Protein AF-A0A960K823-F1 (afdb_monomer_lite)

Structure (mmCIF, N/CA/C/O backbone):
data_AF-A0A960K823-F1
#
_entry.id   AF-A0A960K823-F1
#
loop_
_atom_site.group_PDB
_atom_site.id
_atom_site.type_symbol
_atom_site.label_atom_id
_atom_site.label_alt_id
_atom_site.label_comp_id
_atom_site.label_asym_id
_atom_site.label_entity_id
_atom_site.label_seq_id
_atom_site.pdbx_PDB_ins_code
_atom_site.Cartn_x
_atom_site.Cartn_y
_atom_site.Cartn_z
_atom_site.occupancy
_atom_site.B_iso_or_equiv
_atom_site.auth_seq_id
_atom_site.auth_comp_id
_atom_site.auth_asym_id
_atom_site.auth_atom_id
_atom_site.pdbx_PDB_model_num
ATOM 1 N N . ASP A 1 1 ? 4.593 22.472 9.036 1.00 82.38 1 ASP A N 1
ATOM 2 C CA . ASP A 1 1 ? 4.037 23.336 7.968 1.00 82.38 1 ASP A CA 1
ATOM 3 C C . ASP A 1 1 ? 3.069 22.580 7.070 1.00 82.38 1 ASP A C 1
ATOM 5 O O . ASP A 1 1 ? 1.876 22.795 7.222 1.00 82.38 1 ASP A O 1
ATOM 9 N N . GLN A 1 2 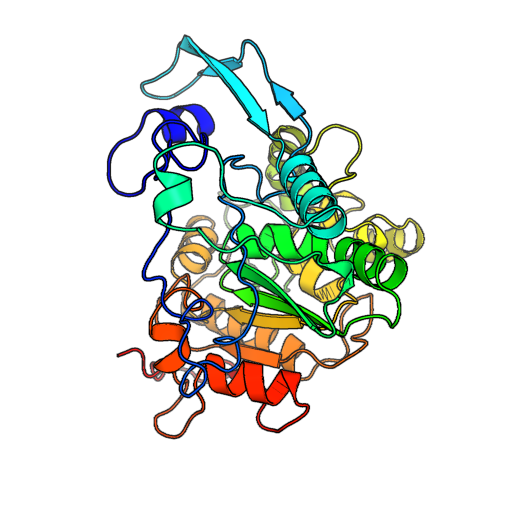? 3.527 21.619 6.258 1.00 85.06 2 GLN A N 1
ATOM 10 C CA . GLN A 1 2 ? 2.664 20.855 5.331 1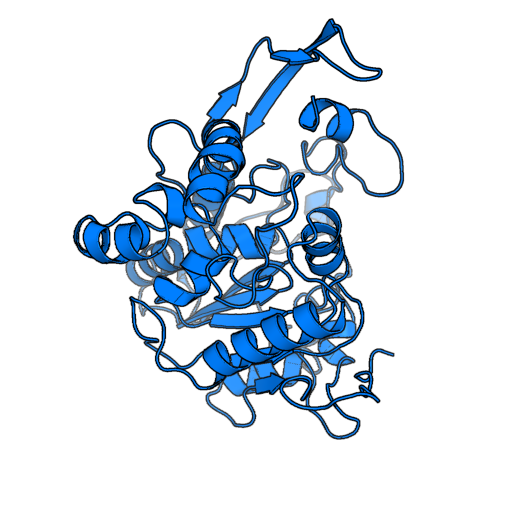.00 85.06 2 GLN A CA 1
ATOM 11 C C . GLN A 1 2 ? 1.440 20.184 5.988 1.00 85.06 2 GLN A C 1
ATOM 13 O O . GLN A 1 2 ? 0.366 20.142 5.397 1.00 85.06 2 GLN A O 1
ATOM 18 N N . CYS A 1 3 ? 1.565 19.680 7.224 1.00 87.75 3 CYS A N 1
ATOM 19 C CA . CYS A 1 3 ? 0.429 19.111 7.962 1.00 87.75 3 CYS A CA 1
ATOM 20 C C . CYS A 1 3 ? -0.649 20.160 8.277 1.00 87.75 3 CYS A C 1
ATOM 22 O O . CYS A 1 3 ? -1.839 19.890 8.147 1.00 87.75 3 CYS A O 1
ATOM 24 N N . LEU A 1 4 ? -0.237 21.372 8.652 1.00 88.31 4 LEU A N 1
ATOM 25 C CA . LEU A 1 4 ? -1.169 22.458 8.934 1.00 88.31 4 LEU A CA 1
ATOM 26 C C . LEU A 1 4 ? -1.814 22.984 7.644 1.00 88.31 4 LEU A C 1
ATOM 28 O O . LEU A 1 4 ? -3.011 23.248 7.624 1.00 88.31 4 LEU A O 1
ATOM 32 N N . GLU A 1 5 ? -1.054 23.081 6.552 1.00 86.44 5 GLU A N 1
ATOM 33 C CA . GLU A 1 5 ? -1.601 23.410 5.228 1.00 86.44 5 GLU A CA 1
ATOM 34 C C . GLU A 1 5 ? -2.643 22.372 4.797 1.00 86.44 5 GLU A C 1
ATOM 36 O O . GLU A 1 5 ? -3.765 22.729 4.445 1.00 86.44 5 GLU A O 1
ATOM 41 N N . ARG A 1 6 ? -2.336 21.077 4.944 1.00 85.81 6 ARG A N 1
ATOM 42 C CA . ARG A 1 6 ? -3.278 19.978 4.686 1.00 85.81 6 ARG A CA 1
ATOM 43 C C . ARG A 1 6 ? -4.563 20.104 5.511 1.00 85.81 6 ARG A C 1
ATOM 45 O O . ARG A 1 6 ? -5.638 19.817 4.989 1.00 85.81 6 ARG A O 1
ATOM 52 N N . TRP A 1 7 ? -4.467 20.531 6.767 1.00 87.25 7 TRP A N 1
ATOM 53 C CA . TRP A 1 7 ? -5.627 20.764 7.627 1.00 87.25 7 TRP A CA 1
ATOM 54 C C . TRP A 1 7 ? -6.462 21.980 7.194 1.00 87.25 7 TRP A C 1
ATOM 56 O O . TRP A 1 7 ? -7.690 21.924 7.191 1.00 87.25 7 TRP A O 1
ATOM 66 N N . CYS A 1 8 ? -5.806 23.086 6.841 1.00 85.31 8 CYS A N 1
ATOM 67 C CA . CYS A 1 8 ? -6.456 24.376 6.601 1.00 85.31 8 CYS A CA 1
ATOM 68 C C . CYS A 1 8 ? -6.902 24.621 5.145 1.00 85.31 8 CYS A C 1
ATOM 70 O O . CYS A 1 8 ? -7.688 25.540 4.908 1.00 85.31 8 CYS A O 1
ATOM 72 N N . GLU A 1 9 ? -6.418 23.857 4.165 1.00 71.81 9 GLU A N 1
ATOM 73 C CA . GLU A 1 9 ? -6.762 24.028 2.746 1.00 71.81 9 GLU A CA 1
ATOM 74 C C . GLU A 1 9 ? -8.142 23.446 2.343 1.00 71.81 9 GLU A C 1
ATOM 76 O O . GLU A 1 9 ? -8.576 22.401 2.825 1.00 71.81 9 GLU A O 1
ATOM 81 N N . ILE A 1 10 ? -8.811 24.099 1.376 1.00 49.69 10 ILE A N 1
ATOM 82 C CA . ILE A 1 10 ? -10.097 23.730 0.726 1.00 49.69 10 ILE A CA 1
ATOM 83 C C . ILE A 1 10 ? -9.916 23.929 -0.809 1.00 49.69 10 ILE A C 1
ATOM 85 O O . ILE A 1 10 ? -9.272 24.928 -1.137 1.00 49.69 10 ILE A O 1
ATOM 89 N N . PRO A 1 11 ? -10.464 23.139 -1.788 1.00 47.03 11 PRO A N 1
ATOM 90 C CA . PRO A 1 11 ? -11.459 22.046 -1.728 1.00 47.03 11 PRO A CA 1
ATOM 91 C C . PRO A 1 11 ? -11.147 20.742 -2.520 1.00 47.03 11 PRO A C 1
ATOM 93 O O . PRO A 1 11 ? -12.030 19.891 -2.595 1.00 47.03 11 PRO A O 1
ATOM 96 N N . SER A 1 12 ? -10.004 20.550 -3.196 1.00 41.00 12 SER A N 1
ATOM 97 C CA . SER A 1 12 ? -9.931 19.472 -4.216 1.00 41.00 12 SER A CA 1
ATOM 98 C C . SER A 1 12 ? -9.877 18.047 -3.652 1.00 41.00 12 SER A C 1
ATOM 100 O O . SER A 1 12 ? -10.193 17.101 -4.365 1.00 41.00 12 SER A O 1
ATOM 102 N N . PHE A 1 13 ? -9.570 17.891 -2.365 1.00 52.53 13 PHE A N 1
ATOM 103 C CA . PHE A 1 13 ? -9.682 16.641 -1.616 1.00 52.53 13 PHE A CA 1
ATOM 104 C C . PHE A 1 13 ? -10.083 16.990 -0.179 1.00 52.53 13 PHE A C 1
ATOM 106 O O . PHE A 1 13 ? -9.666 18.032 0.324 1.00 52.53 13 PHE A O 1
ATOM 113 N N . ASN A 1 14 ? -10.877 16.155 0.501 1.00 62.12 14 ASN A N 1
ATOM 114 C CA . ASN A 1 14 ? -11.182 16.333 1.928 1.00 62.12 14 ASN A CA 1
ATOM 115 C C . ASN A 1 14 ? -9.919 16.071 2.778 1.00 62.12 14 ASN A C 1
ATOM 117 O O . ASN A 1 14 ? -9.784 15.020 3.401 1.00 62.12 14 ASN A O 1
ATOM 121 N N . ARG A 1 15 ? -8.953 16.997 2.725 1.00 76.25 15 ARG A N 1
ATOM 122 C CA . ARG A 1 15 ? -7.613 16.869 3.311 1.00 76.25 15 ARG A CA 1
ATOM 123 C C . ARG A 1 15 ? -7.670 16.879 4.839 1.00 76.25 15 ARG A C 1
ATOM 125 O O . ARG A 1 15 ? -7.090 15.986 5.448 1.00 76.25 15 ARG A O 1
ATOM 132 N N . ALA A 1 16 ? -8.472 17.767 5.431 1.00 84.94 16 ALA A N 1
ATOM 133 C CA . ALA A 1 16 ? -8.785 17.744 6.862 1.00 84.94 16 ALA A CA 1
ATOM 134 C C . ALA A 1 16 ? -9.472 16.435 7.285 1.00 84.94 16 ALA A C 1
ATOM 136 O O . ALA A 1 16 ? -9.145 15.863 8.320 1.00 84.94 16 ALA A O 1
ATOM 137 N N . GLY A 1 17 ? -10.353 15.889 6.442 1.00 84.88 17 GLY A N 1
ATOM 138 C CA . GLY A 1 17 ? -10.945 14.573 6.662 1.00 84.88 17 GLY A CA 1
ATOM 139 C C . GLY A 1 17 ? -9.925 13.437 6.673 1.00 84.88 17 GLY A C 1
ATOM 140 O O . GLY A 1 17 ? -10.220 12.398 7.234 1.00 84.88 17 GLY A O 1
ATOM 141 N N . LYS A 1 18 ? -8.721 13.597 6.116 1.00 87.81 18 LYS A N 1
ATOM 142 C CA . LYS A 1 18 ? -7.632 12.609 6.251 1.00 87.81 18 LYS A CA 1
ATOM 143 C C . LYS A 1 18 ? -6.771 12.815 7.504 1.00 87.81 18 LYS A C 1
ATOM 145 O O . LYS A 1 18 ? -5.724 12.187 7.636 1.00 87.81 18 LYS A O 1
ATOM 150 N N . MET A 1 19 ? -7.195 13.718 8.383 1.00 90.12 19 MET A N 1
ATOM 151 C CA . MET A 1 19 ? -6.539 14.093 9.639 1.00 90.12 19 MET A CA 1
ATOM 152 C C . MET A 1 19 ? -7.529 14.130 10.817 1.00 90.12 19 MET A C 1
ATOM 154 O O . MET A 1 19 ? -7.175 14.520 11.924 1.00 90.12 19 MET A O 1
ATOM 158 N N . SER A 1 20 ? -8.805 13.810 10.580 1.00 89.06 20 SER A N 1
ATOM 159 C CA . SER A 1 20 ? -9.840 13.792 11.608 1.00 89.06 20 SER A CA 1
ATOM 160 C C . SER A 1 20 ? -11.036 12.960 11.172 1.00 89.06 20 SER A C 1
ATOM 162 O O . SER A 1 20 ? -11.400 12.918 9.996 1.00 89.06 20 SER A O 1
ATOM 164 N N . THR A 1 21 ? -11.689 12.339 12.148 1.00 87.25 21 THR A N 1
ATOM 165 C CA . THR A 1 21 ? -13.000 11.705 11.986 1.00 87.25 21 THR A CA 1
ATOM 166 C C . THR A 1 21 ? -14.157 12.678 12.235 1.00 87.25 21 THR A C 1
ATOM 168 O O . THR A 1 21 ? -15.317 12.333 11.999 1.00 87.25 21 THR A O 1
ATOM 171 N N . ALA A 1 22 ? -13.881 13.911 12.674 1.00 86.06 22 ALA A N 1
ATOM 172 C CA . ALA A 1 22 ? -14.908 14.922 12.887 1.00 86.06 22 ALA A CA 1
ATOM 173 C C . ALA A 1 22 ? -15.618 15.255 11.566 1.00 86.06 22 ALA A C 1
ATOM 175 O O . ALA A 1 22 ? -14.995 15.662 10.588 1.00 86.06 22 ALA A O 1
ATOM 176 N N . GLY A 1 23 ? -16.941 15.081 11.542 1.00 77.12 23 GLY A N 1
ATOM 177 C CA . GLY A 1 23 ? -17.746 15.306 10.339 1.00 77.12 23 GLY A CA 1
ATOM 178 C C . GLY A 1 23 ? -17.636 14.200 9.285 1.00 77.12 23 GLY A C 1
ATOM 179 O O . GLY A 1 23 ? -18.079 14.408 8.155 1.00 77.12 23 GLY A O 1
ATOM 180 N N . THR A 1 24 ? -17.067 13.038 9.628 1.00 79.25 24 THR A N 1
ATOM 181 C CA . THR A 1 24 ? -17.210 11.834 8.797 1.00 79.25 24 THR A CA 1
ATOM 182 C C . THR A 1 24 ? -18.659 11.348 8.789 1.00 79.25 24 THR A C 1
ATOM 184 O O . THR A 1 24 ? -19.452 11.674 9.671 1.00 79.25 24 THR A O 1
ATOM 187 N N . TYR A 1 25 ? -19.028 10.615 7.739 1.00 79.56 25 TYR A N 1
ATOM 188 C CA . TYR A 1 25 ? -20.377 10.078 7.596 1.00 79.56 25 TYR A CA 1
ATOM 189 C C . TYR A 1 25 ? -20.626 8.955 8.606 1.00 79.56 25 TYR A C 1
ATOM 191 O O . TYR A 1 25 ? -19.788 8.069 8.750 1.00 79.56 25 TYR A O 1
ATOM 199 N N . ASP A 1 26 ? -21.826 8.925 9.194 1.00 79.00 26 ASP A N 1
ATOM 200 C CA . ASP A 1 26 ? -22.268 7.839 10.088 1.00 79.00 26 ASP A CA 1
ATOM 201 C C . ASP A 1 26 ? -22.287 6.461 9.395 1.00 79.00 26 ASP A C 1
ATOM 203 O O . ASP A 1 26 ? -22.313 5.422 10.053 1.00 79.00 26 ASP A O 1
ATOM 207 N N . ALA A 1 27 ? -22.323 6.444 8.058 1.00 80.94 27 ALA A N 1
ATOM 208 C CA . ALA A 1 27 ? -22.241 5.234 7.255 1.00 80.94 27 ALA A CA 1
ATOM 209 C C . ALA A 1 27 ? -21.658 5.499 5.863 1.00 80.94 27 ALA A C 1
ATOM 211 O O . ALA A 1 27 ? -22.036 6.450 5.172 1.00 80.94 27 ALA A O 1
ATOM 212 N N . ILE A 1 28 ? -20.803 4.583 5.413 1.00 81.56 28 ILE A N 1
ATOM 213 C CA . ILE A 1 28 ? -20.309 4.493 4.041 1.00 81.56 28 ILE A CA 1
ATOM 214 C C . ILE A 1 28 ? -21.121 3.413 3.314 1.00 81.56 28 ILE A C 1
ATOM 216 O O . ILE A 1 28 ? -21.099 2.238 3.686 1.00 81.56 28 ILE A O 1
ATOM 220 N N . HIS A 1 29 ? -21.862 3.809 2.281 1.00 75.12 29 HIS A N 1
ATOM 221 C CA . HIS A 1 29 ? -22.746 2.927 1.518 1.00 75.12 29 HIS A CA 1
ATOM 222 C C . HIS A 1 29 ? -22.477 3.031 0.015 1.00 75.12 29 HIS A C 1
ATOM 224 O O . HIS A 1 29 ? -21.952 4.031 -0.468 1.00 75.12 29 HIS A O 1
ATOM 230 N N . GLY A 1 30 ? -22.862 1.993 -0.733 1.00 76.12 30 GLY A N 1
ATOM 231 C CA . GLY A 1 30 ? -22.798 2.005 -2.198 1.00 76.12 30 GLY A CA 1
ATOM 232 C C . GLY A 1 30 ? -21.389 1.936 -2.789 1.00 76.12 30 GLY A C 1
ATOM 233 O O . GLY A 1 30 ? -21.216 2.277 -3.960 1.00 76.12 30 GLY A O 1
ATOM 234 N N . LEU A 1 31 ? -20.399 1.495 -2.008 1.00 86.62 31 LEU A N 1
ATOM 235 C CA . LEU A 1 31 ? -19.040 1.307 -2.503 1.00 86.62 31 LEU A CA 1
ATOM 236 C C . LEU A 1 31 ? -18.999 0.289 -3.646 1.00 86.62 31 LEU A C 1
ATOM 238 O O . LEU A 1 31 ? -19.730 -0.705 -3.650 1.00 86.62 31 LEU A O 1
ATOM 242 N N . GLN A 1 32 ? -18.155 0.592 -4.626 1.00 92.62 32 GLN A N 1
ATOM 243 C CA . GLN A 1 32 ? -17.925 -0.216 -5.817 1.00 92.62 32 GLN A CA 1
ATOM 244 C C . GLN A 1 32 ? -16.592 -0.967 -5.672 1.00 92.62 32 GLN A C 1
ATOM 246 O O . GLN A 1 32 ? -16.111 -1.164 -4.551 1.00 92.62 32 GLN A O 1
ATOM 251 N N . GLY A 1 33 ? -16.035 -1.440 -6.789 1.00 95.81 33 GLY A N 1
ATOM 252 C CA . GLY A 1 33 ? -14.786 -2.195 -6.797 1.00 95.81 33 GLY A CA 1
ATOM 253 C C . GLY A 1 33 ? -14.847 -3.397 -5.861 1.00 95.81 33 GLY A C 1
ATOM 254 O O . GLY A 1 33 ? -15.885 -4.052 -5.752 1.00 95.81 33 GLY A O 1
ATOM 255 N N . ILE A 1 34 ? -13.772 -3.644 -5.116 1.00 96.56 34 ILE A N 1
ATOM 256 C CA . ILE A 1 34 ? -13.673 -4.781 -4.190 1.00 96.56 34 ILE A CA 1
ATOM 257 C C . ILE A 1 34 ? -14.792 -4.828 -3.134 1.00 96.56 34 ILE A C 1
ATOM 259 O O . ILE A 1 34 ? -15.137 -5.906 -2.650 1.00 96.56 34 ILE A O 1
ATOM 263 N N . PHE A 1 35 ? -15.428 -3.695 -2.817 1.00 95.56 35 PHE A N 1
ATOM 264 C CA . PHE A 1 35 ? -16.529 -3.621 -1.853 1.00 95.56 35 PHE A CA 1
ATOM 265 C C . PHE A 1 35 ? -17.915 -3.889 -2.458 1.00 95.56 35 PHE A C 1
ATOM 267 O O . PHE A 1 35 ? -18.903 -4.008 -1.726 1.00 95.56 35 PHE A O 1
ATOM 274 N N . ARG A 1 36 ? -18.037 -4.060 -3.778 1.00 95.31 36 ARG A N 1
ATOM 275 C CA . ARG A 1 36 ? -19.324 -4.370 -4.416 1.00 95.31 36 ARG A CA 1
ATOM 276 C C . ARG A 1 36 ? -19.914 -5.674 -3.857 1.00 95.31 36 ARG A C 1
ATOM 278 O O . ARG A 1 36 ? -19.292 -6.723 -3.936 1.00 95.31 36 ARG A O 1
ATOM 285 N N . ARG A 1 37 ? -21.151 -5.644 -3.349 1.00 93.25 37 ARG A N 1
ATOM 286 C CA . ARG A 1 37 ? -21.803 -6.779 -2.643 1.00 93.25 37 ARG A CA 1
ATOM 287 C C . ARG A 1 37 ? -22.396 -7.874 -3.542 1.00 93.25 37 ARG A C 1
ATOM 289 O O . ARG A 1 37 ? -23.062 -8.772 -3.046 1.00 93.25 37 ARG A O 1
ATOM 296 N N . ASP A 1 38 ? -22.231 -7.779 -4.856 1.00 94.19 38 ASP A N 1
ATOM 297 C CA . ASP A 1 38 ? -22.839 -8.695 -5.827 1.00 94.19 38 ASP A CA 1
ATOM 298 C C . ASP A 1 38 ? -21.878 -9.854 -6.142 1.00 94.19 38 ASP A C 1
ATOM 300 O O . ASP A 1 38 ? -20.942 -9.647 -6.918 1.00 94.19 38 ASP A O 1
ATOM 304 N N . PRO A 1 39 ? -22.083 -11.064 -5.581 1.00 94.56 39 PRO A N 1
ATOM 305 C CA . PRO A 1 39 ? -21.161 -12.184 -5.763 1.00 94.56 39 PRO A CA 1
ATOM 306 C C . PRO A 1 39 ? -21.158 -12.753 -7.188 1.00 94.56 39 PRO A C 1
ATOM 308 O O . PRO A 1 39 ? -20.305 -13.571 -7.510 1.00 94.56 39 PRO A O 1
ATOM 311 N N . SER A 1 40 ? -22.102 -12.352 -8.052 1.00 94.19 40 SER A N 1
ATOM 312 C CA . SER A 1 40 ? -22.090 -12.752 -9.466 1.00 94.19 40 SER A CA 1
ATOM 313 C C . SER A 1 40 ? -21.112 -11.938 -10.317 1.00 94.19 40 SER A C 1
ATOM 315 O O . SER A 1 40 ? -20.813 -12.330 -11.443 1.00 94.19 40 SER A O 1
ATOM 317 N N . VAL A 1 41 ? -20.622 -10.817 -9.779 1.00 94.00 41 VAL A N 1
ATOM 318 C CA . VAL A 1 41 ? -19.677 -9.906 -10.442 1.00 94.00 41 VAL A CA 1
ATOM 319 C C . VAL A 1 41 ? -18.383 -9.763 -9.645 1.00 94.00 41 VAL A C 1
ATOM 321 O O . VAL A 1 41 ? -17.318 -9.657 -10.236 1.00 94.00 41 VAL A O 1
ATOM 324 N N . ASN A 1 42 ? -18.471 -9.753 -8.315 1.00 96.56 42 ASN A N 1
ATOM 325 C CA . ASN A 1 42 ? -17.340 -9.594 -7.416 1.00 96.56 42 ASN A CA 1
ATOM 326 C C . ASN A 1 42 ? -17.079 -10.891 -6.650 1.00 96.56 42 ASN A C 1
ATOM 328 O O . ASN A 1 42 ? -17.901 -11.267 -5.811 1.00 96.56 42 ASN A O 1
ATOM 332 N N . ALA A 1 43 ? -15.916 -11.511 -6.834 1.00 96.38 43 ALA A N 1
ATOM 333 C CA . ALA A 1 43 ? -15.505 -12.681 -6.056 1.00 96.38 43 ALA A CA 1
ATOM 334 C C . ALA A 1 43 ? -15.544 -12.421 -4.534 1.00 96.38 43 ALA A C 1
ATOM 336 O O . ALA A 1 43 ? -15.823 -13.327 -3.752 1.00 96.38 43 ALA A O 1
ATOM 337 N N . PHE A 1 44 ? -15.369 -11.161 -4.117 1.00 96.62 44 PHE A N 1
ATOM 338 C CA . PHE A 1 44 ? -15.408 -10.732 -2.715 1.00 96.62 44 PHE A CA 1
ATOM 339 C C . PHE A 1 44 ? -16.795 -10.266 -2.238 1.00 96.62 44 PHE A C 1
ATOM 341 O O . PHE A 1 44 ? -16.963 -9.847 -1.091 1.00 96.62 44 PHE A O 1
ATOM 348 N N . GLY A 1 45 ? -17.826 -10.322 -3.089 1.00 96.06 45 GLY A N 1
ATOM 349 C CA . GLY A 1 45 ? -19.135 -9.727 -2.800 1.00 96.06 45 GLY A CA 1
ATOM 350 C C . GLY A 1 45 ? -19.864 -10.350 -1.607 1.00 96.06 45 GLY A C 1
ATOM 351 O O . GLY A 1 45 ? -20.656 -9.675 -0.949 1.00 96.06 45 GLY A O 1
ATOM 352 N N . GLY A 1 46 ? -19.556 -11.612 -1.294 1.00 94.56 46 GLY A N 1
ATOM 353 C CA . GLY A 1 46 ? -20.084 -12.330 -0.131 1.00 94.56 46 GLY A CA 1
ATOM 354 C C . GLY A 1 46 ? -19.304 -12.132 1.174 1.00 94.56 46 GLY A C 1
ATOM 355 O O . GLY A 1 46 ? -19.737 -12.647 2.202 1.00 94.56 46 GLY A O 1
ATOM 356 N N . TYR A 1 47 ? -18.172 -11.421 1.162 1.00 95.62 47 TYR A N 1
ATOM 357 C CA . TYR A 1 47 ? -17.281 -11.324 2.322 1.00 95.62 47 TYR A CA 1
ATOM 358 C C . TYR A 1 47 ? -17.860 -10.391 3.392 1.00 95.62 47 TYR A C 1
ATOM 360 O O . TYR A 1 47 ? -18.686 -9.511 3.120 1.00 95.62 47 TYR A O 1
ATOM 368 N N . ASN A 1 48 ? -17.380 -10.535 4.626 1.00 94.94 48 ASN A N 1
ATOM 369 C CA . ASN A 1 48 ? -17.466 -9.448 5.598 1.00 94.94 48 ASN A CA 1
ATOM 370 C C . ASN A 1 48 ? -16.533 -8.323 5.135 1.00 94.94 48 ASN A C 1
ATOM 372 O O . ASN A 1 48 ? -15.392 -8.583 4.767 1.00 94.94 48 ASN A O 1
ATOM 376 N N . GLN A 1 49 ? -17.023 -7.087 5.122 1.00 93.88 49 GLN A N 1
ATOM 377 C CA . GLN A 1 49 ? -16.283 -5.945 4.594 1.00 93.88 49 GLN A CA 1
ATOM 378 C C . GLN A 1 49 ? -16.011 -4.949 5.710 1.00 93.88 49 GLN A C 1
ATOM 380 O O . GLN A 1 49 ? -16.927 -4.549 6.428 1.00 93.88 49 GLN A O 1
ATOM 385 N N . VAL A 1 50 ? -14.748 -4.554 5.833 1.00 94.50 50 VAL A N 1
ATOM 386 C CA . VAL A 1 50 ? -14.269 -3.589 6.820 1.00 94.50 50 VAL A CA 1
ATOM 387 C C . VAL A 1 50 ? -13.477 -2.521 6.087 1.00 94.50 50 VAL A C 1
ATOM 389 O O . VAL A 1 50 ? -12.724 -2.826 5.164 1.00 94.50 50 VAL A O 1
ATOM 392 N N . ILE A 1 51 ? -13.655 -1.270 6.501 1.00 93.19 51 ILE A N 1
ATOM 393 C CA . ILE A 1 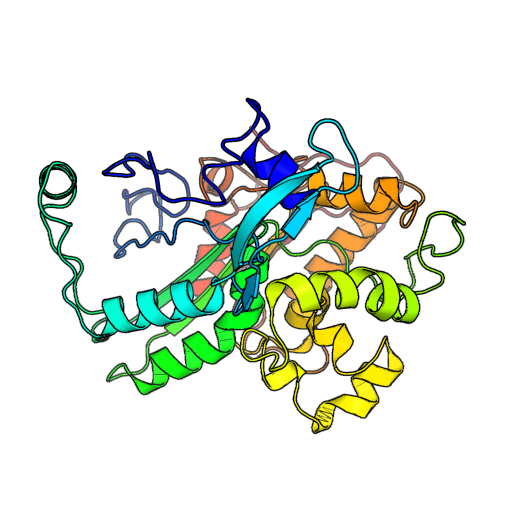51 ? -12.895 -0.133 5.990 1.00 93.19 51 ILE A CA 1
ATOM 394 C C . ILE A 1 51 ? -12.295 0.582 7.177 1.00 93.19 51 ILE A C 1
ATOM 396 O O . ILE A 1 51 ? -13.019 1.055 8.051 1.00 93.19 51 ILE A O 1
ATOM 400 N N . LEU A 1 52 ? -10.972 0.683 7.173 1.00 93.69 52 LEU A N 1
ATOM 401 C CA . LEU A 1 52 ? -10.263 1.564 8.082 1.00 93.69 52 LEU A CA 1
ATOM 402 C C . LEU A 1 52 ? -10.131 2.914 7.388 1.00 93.69 52 LEU A C 1
ATOM 404 O O . LEU A 1 52 ? -9.562 3.031 6.303 1.00 93.69 52 LEU A O 1
ATOM 408 N N . TYR A 1 53 ? -10.722 3.941 7.988 1.00 91.31 53 TYR A N 1
ATOM 409 C CA . TYR A 1 53 ? -10.705 5.280 7.426 1.00 91.31 53 TYR A CA 1
ATOM 410 C C . TYR A 1 53 ? -9.382 5.974 7.759 1.00 91.31 53 TYR A C 1
ATOM 412 O O . TYR A 1 53 ? -9.077 6.197 8.925 1.00 91.31 53 TYR A O 1
ATOM 420 N N . TYR A 1 54 ? -8.607 6.323 6.730 1.00 92.00 54 TYR A N 1
ATOM 421 C CA . TYR A 1 54 ? -7.318 6.993 6.907 1.00 92.00 54 TYR A CA 1
ATOM 422 C C . TYR A 1 54 ? -7.492 8.391 7.508 1.00 92.00 54 TYR A C 1
ATOM 424 O O . TYR A 1 54 ? -7.979 9.296 6.821 1.00 92.00 54 TYR A O 1
ATOM 432 N N . CYS A 1 55 ? -7.082 8.559 8.765 1.00 92.19 55 CYS A N 1
ATOM 433 C CA . CYS A 1 55 ? -7.207 9.808 9.515 1.00 92.19 55 CYS A CA 1
ATOM 434 C C . CYS A 1 55 ? -5.926 10.243 10.242 1.00 92.19 55 CYS A C 1
ATOM 436 O O . CYS A 1 55 ? -5.957 11.264 10.920 1.00 92.19 55 CYS A O 1
ATOM 438 N N . ASP A 1 56 ? -4.816 9.518 10.095 1.00 91.44 56 ASP A N 1
ATOM 439 C CA . ASP A 1 56 ? -3.561 9.810 10.796 1.00 91.44 56 ASP A CA 1
ATOM 440 C C . ASP A 1 56 ? -2.538 10.557 9.925 1.00 91.44 56 ASP A C 1
ATOM 442 O O . ASP A 1 56 ? -1.680 11.240 10.455 1.00 91.44 56 ASP A O 1
ATOM 446 N N . SER A 1 57 ? -2.621 10.502 8.590 1.00 90.81 57 SER A N 1
ATOM 447 C CA . SER A 1 57 ? -1.642 11.142 7.684 1.00 90.81 57 SER A CA 1
ATOM 448 C C . SER A 1 57 ? -0.183 10.643 7.804 1.00 90.81 57 SER A C 1
ATOM 450 O O . SER A 1 57 ? 0.713 11.261 7.230 1.00 90.81 57 SER A O 1
ATOM 452 N N . SER A 1 58 ? 0.053 9.504 8.460 1.00 90.06 58 SER A N 1
ATOM 453 C CA . SER A 1 58 ? 1.372 8.904 8.704 1.00 90.06 58 SER A CA 1
ATOM 454 C C . SER A 1 58 ? 1.670 7.667 7.859 1.00 90.06 58 SER A C 1
ATOM 456 O O . SER A 1 58 ? 2.611 6.942 8.157 1.00 90.06 58 SER A O 1
ATOM 458 N N . ASN A 1 59 ? 0.881 7.397 6.814 1.00 89.12 59 ASN A N 1
ATOM 459 C CA . ASN A 1 59 ? 0.977 6.173 6.011 1.00 89.12 59 ASN A CA 1
ATOM 460 C C . ASN A 1 59 ? 0.662 4.900 6.824 1.00 89.12 59 ASN A C 1
ATOM 462 O O . ASN A 1 59 ? 1.199 3.839 6.525 1.00 89.12 59 ASN A O 1
ATOM 466 N N . TRP A 1 60 ? -0.208 5.025 7.838 1.00 92.38 60 TRP A N 1
ATOM 467 C CA . TRP A 1 60 ? -0.612 3.973 8.785 1.00 92.38 60 TRP A CA 1
ATOM 468 C C . TRP A 1 60 ? 0.457 3.499 9.764 1.00 92.38 60 TRP A C 1
ATOM 470 O O . TRP A 1 60 ? 0.205 2.574 10.517 1.00 92.38 60 TRP A O 1
ATOM 480 N N . ILE A 1 61 ? 1.614 4.145 9.816 1.00 89.44 61 ILE A N 1
ATOM 481 C CA . ILE A 1 61 ? 2.751 3.663 10.611 1.00 89.44 61 ILE A CA 1
ATOM 482 C C . ILE A 1 61 ? 3.131 4.605 11.759 1.00 89.44 61 ILE A C 1
ATOM 484 O O . ILE A 1 61 ? 4.139 4.414 12.421 1.00 89.44 61 ILE A O 1
ATOM 488 N N . GLY A 1 62 ? 2.339 5.640 12.017 1.00 90.56 62 GLY A N 1
ATOM 489 C CA . GLY A 1 62 ? 2.607 6.592 13.086 1.00 90.56 62 GLY A CA 1
ATOM 490 C C . GLY A 1 62 ? 2.370 6.036 14.488 1.00 90.56 62 GLY A C 1
ATOM 491 O O . GLY A 1 62 ? 1.426 5.263 14.687 1.00 90.56 62 GLY A O 1
ATOM 492 N N . SER A 1 63 ? 3.184 6.499 15.439 1.00 89.62 63 SER A N 1
ATOM 493 C CA . SER A 1 63 ? 3.104 6.174 16.873 1.00 89.62 63 SER A CA 1
ATOM 494 C C . SER A 1 63 ? 3.359 7.377 17.809 1.00 89.62 63 SER A C 1
ATOM 496 O O . SER A 1 63 ? 3.520 7.199 19.016 1.00 89.62 63 SER A O 1
ATOM 498 N N . GLU A 1 64 ? 3.382 8.608 17.284 1.00 88.06 64 GLU A N 1
ATOM 499 C CA . GLU A 1 64 ? 3.808 9.812 18.017 1.00 88.06 64 GLU A CA 1
ATOM 500 C C . GLU A 1 64 ? 2.746 10.914 18.088 1.00 88.06 64 GLU A C 1
ATOM 502 O O . GLU A 1 64 ? 1.957 11.129 17.165 1.00 88.06 64 GLU A O 1
ATOM 507 N N . SER A 1 65 ? 2.804 11.699 19.167 1.00 91.25 65 SER A N 1
ATOM 508 C CA . SER A 1 65 ? 2.027 12.931 19.341 1.00 91.25 65 SER A CA 1
ATOM 509 C C . SER A 1 65 ? 2.959 14.138 19.436 1.00 91.25 65 SER A C 1
ATOM 511 O O . SER A 1 65 ? 3.887 14.167 20.242 1.00 91.25 65 SER A O 1
ATOM 513 N N . HIS A 1 66 ? 2.663 15.189 18.675 1.00 91.50 66 HIS A N 1
ATOM 514 C CA . HIS A 1 66 ? 3.415 16.442 18.674 1.00 91.50 66 HIS A CA 1
ATOM 515 C C . HIS A 1 66 ? 2.546 17.584 19.185 1.00 91.50 66 HIS A C 1
ATOM 517 O O . HIS A 1 66 ? 1.523 17.919 18.587 1.00 91.50 66 HIS A O 1
ATOM 523 N N . THR A 1 67 ? 2.980 18.221 20.271 1.00 93.81 67 THR A N 1
ATOM 524 C CA . THR A 1 67 ? 2.254 19.333 20.900 1.00 93.81 67 THR A CA 1
ATOM 525 C C . THR A 1 67 ? 3.021 20.643 20.799 1.00 93.81 67 THR A C 1
ATOM 527 O O . THR A 1 67 ? 4.245 20.662 20.940 1.00 93.81 67 THR A O 1
ATOM 530 N N . GLY A 1 68 ? 2.309 21.755 20.642 1.00 93.44 68 GLY A N 1
ATOM 531 C CA . GLY A 1 68 ? 2.890 23.094 20.618 1.00 93.44 68 GLY A CA 1
ATOM 532 C C . GLY A 1 68 ? 3.716 23.378 19.366 1.00 93.44 68 GLY A C 1
ATOM 533 O O . GLY A 1 68 ? 4.585 24.256 19.395 1.00 93.44 68 GLY A O 1
ATOM 534 N N . LEU A 1 69 ? 3.461 22.665 18.264 1.00 92.62 69 LEU A N 1
ATOM 535 C CA . LEU A 1 69 ? 4.083 22.978 16.983 1.00 92.62 69 LEU A CA 1
ATOM 536 C C . LEU A 1 69 ? 3.650 24.373 16.549 1.00 92.62 69 LEU A C 1
ATOM 538 O O . LEU A 1 69 ? 2.519 24.789 16.782 1.00 92.62 69 LEU A O 1
ATOM 542 N N . THR A 1 70 ? 4.548 25.108 15.903 1.00 95.00 70 THR A N 1
ATOM 543 C CA . THR A 1 70 ? 4.233 26.412 15.316 1.00 95.00 70 THR A CA 1
ATOM 544 C C . THR A 1 70 ? 4.695 26.412 13.875 1.00 95.00 70 THR A C 1
ATOM 546 O O . THR A 1 70 ? 5.853 26.099 13.602 1.00 95.00 70 THR A O 1
ATOM 549 N N . ALA A 1 71 ? 3.791 26.739 12.952 1.00 92.00 71 ALA A N 1
ATOM 550 C CA . ALA A 1 71 ? 4.146 26.825 11.544 1.00 92.00 71 ALA A CA 1
ATOM 551 C C . ALA A 1 71 ? 5.182 27.933 11.326 1.00 92.00 71 ALA A C 1
ATOM 553 O O . ALA A 1 71 ? 5.019 29.045 11.836 1.00 92.00 71 ALA A O 1
ATOM 554 N N . THR A 1 72 ? 6.250 27.639 10.591 1.00 93.75 72 THR A N 1
ATOM 555 C CA . THR A 1 72 ? 7.368 28.580 10.406 1.00 93.75 72 THR A CA 1
ATOM 556 C C . THR A 1 72 ? 7.349 29.256 9.041 1.00 93.75 72 THR A C 1
ATOM 558 O O . THR A 1 72 ? 7.895 30.351 8.896 1.00 93.75 72 THR A O 1
ATOM 561 N N . THR A 1 73 ? 6.675 28.657 8.061 1.00 86.88 73 THR A N 1
ATOM 562 C CA . THR A 1 73 ? 6.559 29.167 6.693 1.00 86.88 73 THR A CA 1
ATOM 563 C C . THR A 1 73 ? 5.103 29.232 6.209 1.00 86.88 73 THR A C 1
ATOM 565 O O . THR A 1 73 ? 4.168 28.826 6.904 1.00 86.88 73 THR A O 1
ATOM 568 N N . GLY A 1 74 ? 4.906 29.805 5.017 1.00 84.62 74 GLY A N 1
ATOM 569 C CA . GLY A 1 74 ? 3.607 29.858 4.344 1.00 84.62 74 GLY A CA 1
ATOM 570 C C . GLY A 1 74 ? 2.621 30.882 4.917 1.00 84.62 74 GLY A C 1
ATOM 571 O O . GLY A 1 74 ? 2.940 31.695 5.786 1.00 84.62 74 GLY A O 1
ATOM 572 N N . ALA A 1 75 ? 1.387 30.849 4.406 1.00 86.50 75 ALA A N 1
ATOM 573 C CA . ALA A 1 75 ? 0.312 31.764 4.814 1.00 86.50 75 ALA A CA 1
ATOM 574 C C . ALA A 1 75 ? -0.158 31.549 6.266 1.00 86.50 75 ALA A C 1
ATOM 576 O O . ALA A 1 75 ? -0.848 32.400 6.824 1.00 86.50 75 ALA A O 1
ATOM 577 N N . LEU A 1 76 ? 0.214 30.415 6.862 1.00 88.75 76 LEU A N 1
ATOM 578 C CA . LEU A 1 76 ? -0.173 30.005 8.209 1.00 88.75 76 LEU A CA 1
ATOM 579 C C . LEU A 1 76 ? 0.959 30.204 9.232 1.00 88.75 76 LEU A C 1
ATOM 581 O O . LEU A 1 76 ? 0.803 29.798 10.384 1.00 88.75 76 LEU A O 1
ATOM 585 N N . ALA A 1 77 ? 2.076 30.835 8.847 1.00 93.56 77 ALA A N 1
ATOM 586 C CA . ALA A 1 77 ? 3.217 31.076 9.729 1.00 93.56 77 ALA A CA 1
ATOM 587 C C . ALA A 1 77 ? 2.805 31.770 11.045 1.00 93.56 77 ALA A C 1
ATOM 589 O O . ALA A 1 77 ? 2.040 32.735 11.053 1.00 93.56 77 ALA A O 1
ATOM 590 N N . GLY A 1 78 ? 3.325 31.272 12.168 1.00 94.19 78 GLY A N 1
ATOM 591 C CA . GLY A 1 78 ? 2.977 31.715 13.521 1.00 94.19 78 GLY A CA 1
ATOM 592 C C . GLY A 1 78 ? 1.733 31.048 14.118 1.00 94.19 78 GLY A C 1
ATOM 593 O O . GLY A 1 78 ? 1.448 31.261 15.294 1.00 94.19 78 GLY A O 1
ATOM 594 N N . THR A 1 79 ? 1.008 30.226 13.353 1.00 94.31 79 THR A N 1
ATOM 595 C CA . THR A 1 79 ? -0.119 29.439 13.874 1.00 94.31 79 THR A CA 1
ATOM 596 C C . THR A 1 79 ? 0.399 28.246 14.665 1.00 94.31 79 THR A C 1
ATOM 598 O O . THR A 1 79 ? 1.195 27.458 14.145 1.00 94.31 79 THR A O 1
ATOM 601 N N . SER A 1 80 ? -0.072 28.100 15.904 1.00 94.94 80 SER A N 1
ATOM 602 C CA . SER A 1 80 ? 0.226 26.938 16.739 1.00 94.94 80 SER A CA 1
ATOM 603 C C . SER A 1 80 ? -0.820 25.837 16.570 1.00 94.94 80 SER A C 1
ATOM 605 O O . SER A 1 80 ? -2.010 26.128 16.441 1.00 94.94 80 SER A O 1
ATOM 607 N N . TYR A 1 81 ? -0.378 24.583 16.574 1.00 93.38 81 TYR A N 1
ATOM 608 C CA . TYR A 1 81 ? -1.231 23.406 16.444 1.00 93.38 81 TYR A CA 1
ATOM 609 C C . TYR A 1 81 ? -0.607 22.195 17.141 1.00 93.38 81 TYR A C 1
ATOM 611 O O . TYR A 1 81 ? 0.609 22.126 17.329 1.00 93.38 81 TYR A O 1
ATOM 619 N N . ASP A 1 82 ? -1.468 21.241 17.476 1.00 94.38 82 ASP A N 1
ATOM 620 C CA . ASP A 1 82 ? -1.094 19.909 17.934 1.00 94.38 82 ASP A CA 1
ATOM 621 C C . ASP A 1 82 ? -1.486 18.905 16.843 1.00 94.38 82 ASP A C 1
ATOM 623 O O . ASP A 1 82 ? -2.435 19.139 16.085 1.00 94.38 82 ASP A O 1
ATOM 627 N N . ILE A 1 83 ? -0.748 17.807 16.732 1.00 92.12 83 ILE A N 1
ATOM 628 C CA . ILE A 1 83 ? -1.026 16.741 15.769 1.00 92.12 83 ILE A CA 1
ATOM 629 C C . ILE A 1 83 ? -0.620 15.392 16.345 1.00 92.12 83 ILE A C 1
ATOM 631 O O . ILE A 1 83 ? 0.375 15.287 17.057 1.00 92.12 83 ILE A O 1
ATOM 635 N N . GLU A 1 84 ? -1.388 14.363 16.011 1.00 93.00 84 GLU A N 1
ATOM 636 C CA . GLU A 1 84 ? -1.135 12.999 16.446 1.00 93.00 84 GLU A CA 1
ATOM 637 C C . GLU A 1 84 ? -1.088 12.056 15.246 1.00 93.00 84 GLU A C 1
ATOM 639 O O . GLU A 1 84 ? -1.942 12.113 14.358 1.00 93.00 84 GLU A O 1
ATOM 644 N N . PHE A 1 85 ? -0.091 11.181 15.244 1.00 92.69 85 PHE A N 1
ATOM 645 C CA . PHE A 1 85 ? 0.147 10.163 14.238 1.00 92.69 85 PHE A CA 1
ATOM 646 C C . PHE A 1 85 ? 0.030 8.806 14.926 1.00 92.69 85 PHE A C 1
ATOM 648 O O . PHE A 1 85 ? 0.988 8.347 15.523 1.00 92.69 85 PHE A O 1
ATOM 655 N N . HIS A 1 86 ? -1.141 8.169 14.851 1.00 92.88 86 HIS A N 1
ATOM 656 C CA . HIS A 1 86 ? -1.424 6.893 15.537 1.00 92.88 86 HIS A CA 1
ATOM 657 C C . HIS A 1 86 ? -1.841 5.786 14.567 1.00 92.88 86 HIS A C 1
ATOM 659 O O . HIS A 1 86 ? -2.664 4.934 14.898 1.00 92.88 86 HIS A O 1
ATOM 665 N N . GLY A 1 87 ? -1.313 5.819 13.340 1.00 93.19 87 GLY A N 1
ATOM 666 C CA . GLY A 1 87 ? -1.655 4.858 12.292 1.00 93.19 87 GLY A CA 1
ATOM 667 C C . GLY A 1 87 ? -1.498 3.403 12.743 1.00 93.19 87 GLY A C 1
ATOM 668 O O . GLY A 1 87 ? -2.408 2.597 12.538 1.00 93.19 87 GLY A O 1
ATOM 669 N N . GLU A 1 88 ? -0.403 3.087 13.441 1.00 92.06 88 GLU A N 1
ATOM 670 C CA . GLU A 1 88 ? -0.150 1.731 13.925 1.00 92.06 88 GLU A CA 1
ATOM 671 C C . GLU A 1 88 ? -1.190 1.302 14.965 1.00 92.06 88 GLU A C 1
ATOM 673 O O . GLU A 1 88 ? -1.730 0.194 14.891 1.00 92.06 88 GLU A O 1
ATOM 678 N N . ALA A 1 89 ? -1.478 2.178 15.930 1.00 93.50 89 ALA A N 1
ATOM 679 C CA . ALA A 1 89 ? -2.451 1.900 16.977 1.00 93.50 89 ALA A CA 1
ATOM 680 C C . ALA A 1 89 ? -3.852 1.700 16.383 1.00 93.50 89 ALA A C 1
ATOM 682 O O . ALA A 1 89 ? -4.538 0.756 16.763 1.00 93.50 89 ALA A O 1
ATOM 683 N N . ILE A 1 90 ? -4.240 2.503 15.384 1.00 95.31 90 ILE A N 1
ATOM 684 C CA . ILE A 1 90 ? -5.516 2.351 14.668 1.00 95.31 90 ILE A CA 1
ATOM 685 C C . ILE A 1 90 ? -5.622 0.960 14.032 1.00 95.31 90 ILE A C 1
ATOM 687 O O . ILE A 1 90 ? -6.654 0.299 14.171 1.00 95.31 90 ILE A O 1
ATOM 691 N N . VAL A 1 91 ? -4.574 0.496 13.343 1.00 95.44 91 VAL A N 1
ATOM 692 C CA . VAL A 1 91 ? -4.560 -0.839 12.724 1.00 95.44 91 VAL A CA 1
ATOM 693 C C . VAL A 1 91 ? -4.662 -1.924 13.796 1.00 95.44 91 VAL A C 1
ATOM 695 O O . VAL A 1 91 ? -5.515 -2.808 13.697 1.00 95.44 91 VAL A O 1
ATOM 698 N N . ASN A 1 92 ? -3.839 -1.848 14.841 1.00 94.69 92 ASN A N 1
ATOM 699 C CA . ASN A 1 92 ? -3.814 -2.847 15.909 1.00 94.69 92 ASN A CA 1
ATOM 700 C C . ASN A 1 92 ? -5.160 -2.929 16.651 1.00 94.69 92 ASN A C 1
ATOM 702 O O . ASN A 1 92 ? -5.693 -4.027 16.835 1.00 94.69 92 ASN A O 1
ATOM 706 N N . ASP A 1 93 ? -5.750 -1.788 17.005 1.00 96.56 93 ASP A N 1
ATOM 707 C CA . ASP A 1 93 ? -7.040 -1.713 17.694 1.00 96.56 93 ASP A CA 1
ATOM 708 C C . ASP A 1 93 ? -8.187 -2.213 16.815 1.00 96.56 93 ASP A C 1
ATOM 710 O O . ASP A 1 93 ? -9.095 -2.896 17.305 1.00 96.56 93 ASP A O 1
ATOM 714 N N . ALA A 1 94 ? -8.144 -1.944 15.507 1.00 96.56 94 ALA A N 1
ATOM 715 C CA . ALA A 1 94 ? -9.128 -2.473 14.573 1.00 96.56 94 ALA A CA 1
ATOM 716 C C . ALA A 1 94 ? -9.103 -4.008 14.540 1.00 96.56 94 ALA A C 1
ATOM 718 O O . ALA A 1 94 ? -10.147 -4.645 14.695 1.00 96.56 94 ALA A O 1
ATOM 719 N N . PHE A 1 95 ? -7.926 -4.624 14.403 1.00 97.31 95 PHE A N 1
ATOM 720 C CA . PHE A 1 95 ? -7.810 -6.086 14.401 1.00 97.31 95 PHE A CA 1
ATOM 721 C C . PHE A 1 95 ? -8.141 -6.704 15.758 1.00 97.31 95 PHE A C 1
ATOM 723 O O . PHE A 1 95 ? -8.837 -7.720 15.800 1.00 97.31 95 PHE A O 1
ATOM 730 N N . ALA A 1 96 ? -7.731 -6.080 16.864 1.00 97.31 96 ALA A N 1
ATOM 731 C CA . ALA A 1 96 ? -8.121 -6.513 18.203 1.00 97.31 96 ALA A CA 1
ATOM 732 C C . ALA A 1 96 ? -9.650 -6.491 18.375 1.00 97.31 96 ALA A C 1
ATOM 734 O O . ALA A 1 96 ? -10.234 -7.452 18.879 1.00 97.31 96 ALA A O 1
ATOM 735 N N . THR A 1 97 ? -10.313 -5.440 17.886 1.00 97.12 97 THR A N 1
ATOM 736 C CA . THR A 1 97 ? -11.776 -5.297 17.921 1.00 97.12 97 THR A CA 1
ATOM 737 C C . THR A 1 97 ? -12.474 -6.369 17.079 1.00 97.12 97 THR A C 1
ATOM 739 O O . THR A 1 97 ? -13.425 -7.000 17.548 1.00 97.12 97 THR A O 1
ATOM 742 N N . LEU A 1 98 ? -11.990 -6.623 15.859 1.00 97.12 98 LEU A N 1
ATOM 743 C CA . LEU A 1 98 ? -12.546 -7.638 14.956 1.00 97.12 98 LEU A CA 1
ATOM 744 C C . LEU A 1 98 ? -12.356 -9.067 15.487 1.00 97.12 98 LEU A C 1
ATOM 746 O O . LEU A 1 98 ? -13.256 -9.899 15.351 1.00 97.12 98 LEU A O 1
ATOM 750 N N . LEU A 1 99 ? -11.207 -9.356 16.105 1.00 97.00 99 LEU A N 1
ATOM 751 C CA . LEU A 1 99 ? -10.935 -10.639 16.759 1.00 97.00 99 LEU A CA 1
ATOM 752 C C . LEU A 1 99 ? -11.798 -10.831 18.008 1.00 97.00 99 LEU A C 1
ATOM 754 O O . LEU A 1 99 ? -12.283 -11.938 18.239 1.00 97.00 99 LEU A O 1
ATOM 758 N N . ALA A 1 100 ? -12.010 -9.767 18.789 1.00 96.00 100 ALA A N 1
ATOM 759 C CA . ALA A 1 100 ? -12.836 -9.817 19.987 1.00 96.00 100 ALA A CA 1
ATOM 760 C C . ALA A 1 100 ? -14.300 -10.104 19.639 1.00 96.00 100 ALA A C 1
ATOM 762 O O . ALA A 1 100 ? -14.820 -11.094 20.140 1.00 96.00 100 ALA A O 1
ATOM 763 N N . GLY A 1 101 ? -14.904 -9.275 18.771 1.00 92.25 101 GLY A N 1
ATOM 764 C CA . GLY A 1 101 ? -16.254 -9.337 18.183 1.00 92.25 101 GLY A CA 1
ATOM 765 C C . GLY A 1 101 ? -17.409 -9.998 18.981 1.00 92.25 101 GLY A C 1
ATOM 766 O O . GLY A 1 101 ? -17.283 -10.391 20.139 1.00 92.25 101 GLY A O 1
ATOM 767 N N . PRO A 1 102 ? -18.592 -10.176 18.368 1.00 94.81 102 PRO A N 1
ATOM 768 C CA . PRO A 1 102 ? -19.046 -9.506 17.150 1.00 94.81 102 PRO A CA 1
ATOM 769 C C . PRO A 1 102 ? -19.071 -7.978 17.317 1.00 94.81 102 PRO A C 1
ATOM 771 O O . PRO A 1 102 ? -19.217 -7.474 18.430 1.00 94.81 102 PRO A O 1
ATOM 774 N N . VAL A 1 103 ? -18.944 -7.240 16.214 1.00 93.62 103 VAL A N 1
ATOM 775 C CA . VAL A 1 103 ? -18.910 -5.767 16.213 1.00 93.62 103 VAL A CA 1
ATOM 776 C C . VAL A 1 103 ? -20.257 -5.231 15.742 1.00 93.62 103 VAL A C 1
ATOM 778 O O . VAL A 1 103 ? -20.659 -5.449 14.600 1.00 93.62 103 VAL A O 1
ATOM 781 N N . ALA A 1 104 ? -20.977 -4.552 16.632 1.00 91.00 104 ALA A N 1
ATOM 782 C CA . ALA A 1 104 ? -22.215 -3.857 16.295 1.00 91.00 104 ALA A CA 1
ATOM 783 C C . ALA A 1 104 ? -21.923 -2.415 15.861 1.00 91.00 104 ALA A C 1
ATOM 785 O O . ALA A 1 104 ? -20.894 -1.851 16.221 1.00 91.00 104 ALA A O 1
ATOM 786 N N . ALA A 1 105 ? -22.848 -1.817 15.112 1.00 87.62 105 ALA A N 1
ATOM 787 C CA . ALA A 1 105 ? -22.788 -0.394 14.807 1.00 87.62 105 ALA A CA 1
ATOM 788 C C . ALA A 1 105 ? -22.883 0.448 16.082 1.00 87.62 105 ALA A C 1
ATOM 790 O O . ALA A 1 105 ? -23.598 0.075 17.022 1.00 87.62 105 ALA A O 1
ATOM 791 N N . ASP A 1 106 ? -22.251 1.619 16.067 1.00 84.75 106 ASP A N 1
ATOM 792 C CA . ASP A 1 106 ? -22.427 2.590 17.137 1.00 84.75 106 ASP A CA 1
ATOM 793 C C . ASP A 1 106 ? -23.909 2.984 17.287 1.00 84.75 106 ASP A C 1
ATOM 795 O O . ASP A 1 106 ? -24.650 3.078 16.294 1.00 84.75 106 ASP A O 1
ATOM 799 N N . PRO A 1 107 ? -24.381 3.229 18.524 1.00 79.56 107 PRO A N 1
ATOM 800 C CA . PRO A 1 107 ? -25.722 3.746 18.750 1.00 79.56 107 PRO A CA 1
ATOM 801 C C . PRO A 1 107 ? -25.950 5.053 17.982 1.00 79.56 107 PRO A C 1
ATOM 803 O O . PRO A 1 107 ? -25.106 5.942 17.989 1.00 79.56 107 PRO A O 1
ATOM 806 N N . GLY A 1 108 ? -27.129 5.207 17.376 1.00 81.56 108 GLY A N 1
ATOM 807 C CA . GLY A 1 108 ? -27.489 6.414 16.627 1.00 81.56 108 GLY A CA 1
ATOM 808 C C . GLY A 1 108 ? -27.802 6.122 15.157 1.00 81.56 108 GLY A C 1
ATOM 809 O O . GLY A 1 108 ? -28.275 5.025 14.848 1.00 81.56 108 GLY A O 1
ATOM 810 N N . PRO A 1 109 ? -27.595 7.088 14.243 1.00 80.25 109 PRO A N 1
ATOM 811 C CA . PRO A 1 109 ? -27.935 6.922 12.830 1.00 80.25 109 PRO A CA 1
ATOM 812 C C . PRO A 1 109 ? -27.215 5.743 12.160 1.00 80.25 109 PRO A C 1
ATOM 814 O O . PRO A 1 109 ? -27.832 5.052 11.351 1.00 80.25 109 PRO A O 1
ATOM 817 N N . ALA A 1 110 ? -25.969 5.444 12.546 1.00 79.00 110 ALA A N 1
ATOM 818 C CA . ALA A 1 110 ? -25.196 4.308 12.031 1.00 79.00 110 ALA A CA 1
ATOM 819 C C . ALA A 1 110 ? -25.927 2.959 12.194 1.00 79.00 110 ALA A C 1
ATOM 821 O O . ALA A 1 110 ? -25.953 2.145 11.267 1.00 79.00 110 ALA A O 1
ATOM 822 N N . ALA A 1 111 ? -26.621 2.754 13.321 1.00 81.69 111 ALA A N 1
ATOM 823 C CA . ALA A 1 111 ? -27.396 1.540 13.591 1.00 81.69 111 ALA A CA 1
ATOM 824 C C . ALA A 1 111 ? -28.548 1.304 12.595 1.00 81.69 111 ALA A C 1
ATOM 826 O O . ALA A 1 111 ? -29.016 0.174 12.446 1.00 81.69 111 ALA A O 1
ATOM 827 N N . THR A 1 112 ? -29.000 2.345 11.886 1.00 82.88 112 THR A N 1
ATOM 828 C CA . THR A 1 112 ? -30.010 2.200 10.824 1.00 82.88 112 THR A CA 1
ATOM 829 C C . THR A 1 112 ? -29.430 1.632 9.528 1.00 82.88 112 THR A C 1
ATOM 831 O O . THR A 1 112 ? -30.156 0.987 8.772 1.00 82.88 112 THR A O 1
ATOM 834 N N . PHE A 1 113 ? -28.129 1.820 9.291 1.00 81.75 113 PHE A N 1
ATOM 835 C CA . PHE A 1 113 ? -27.432 1.350 8.093 1.00 81.75 113 PHE A CA 1
ATOM 836 C C . PHE A 1 113 ? -26.765 -0.012 8.306 1.00 81.75 113 PHE A C 1
ATOM 838 O O . PHE A 1 113 ? -26.771 -0.849 7.404 1.00 81.75 113 PHE A O 1
ATOM 845 N N . TYR A 1 114 ? -26.253 -0.268 9.512 1.00 83.88 114 TYR A N 1
ATOM 846 C CA . TYR A 1 114 ? -25.517 -1.485 9.861 1.00 83.88 114 TYR A CA 1
ATOM 847 C C . TYR A 1 114 ? -26.239 -2.277 10.958 1.00 83.88 114 TYR A C 1
ATOM 849 O O . TYR A 1 114 ? -25.777 -2.410 12.087 1.00 83.88 114 TYR A O 1
ATOM 857 N N . SER A 1 115 ? -27.417 -2.806 10.627 1.00 82.12 115 SER A N 1
ATOM 858 C CA . SER A 1 115 ? -28.268 -3.530 11.588 1.00 82.12 115 SER A CA 1
ATOM 859 C C . SER A 1 115 ? -27.794 -4.952 11.910 1.00 82.12 115 SER A C 1
ATOM 861 O O . SER A 1 115 ? -28.221 -5.533 12.907 1.00 82.12 115 SER A O 1
ATOM 863 N N . THR A 1 116 ? -26.927 -5.528 11.074 1.00 89.12 116 THR A N 1
ATOM 864 C CA . THR A 1 116 ? -26.334 -6.852 11.295 1.00 89.12 116 THR A CA 1
ATOM 865 C C . THR A 1 116 ? -24.917 -6.675 11.833 1.00 89.12 116 THR A C 1
ATOM 867 O O . THR A 1 116 ? -24.094 -6.100 11.119 1.00 89.12 116 THR A O 1
ATOM 870 N N . PRO A 1 117 ? -24.616 -7.151 13.055 1.00 92.12 117 PRO A N 1
ATOM 871 C CA . PRO A 1 117 ? -23.260 -7.118 13.580 1.00 92.12 117 PRO A CA 1
ATOM 872 C C . PRO A 1 117 ? -22.295 -7.895 12.685 1.00 92.12 117 PRO A C 1
ATOM 874 O O . PRO A 1 117 ? -22.631 -8.972 12.186 1.00 92.12 117 PRO A O 1
ATOM 877 N N . LEU A 1 118 ? -21.084 -7.372 12.529 1.00 93.25 118 LEU A N 1
ATOM 878 C CA . LEU A 1 118 ? -19.983 -8.111 11.925 1.00 93.25 118 LEU A CA 1
ATOM 879 C C . LEU A 1 118 ? -19.637 -9.300 12.837 1.00 93.25 118 LEU A C 1
ATOM 881 O O . LEU A 1 118 ? -19.466 -9.101 14.046 1.00 93.25 118 LEU A O 1
ATOM 885 N N . PRO A 1 119 ? -19.552 -10.531 12.306 1.00 94.69 119 PRO A N 1
ATOM 886 C CA . PRO A 1 119 ? -19.148 -11.687 13.096 1.00 94.69 119 PRO A CA 1
ATOM 887 C C . PRO A 1 119 ? -17.696 -11.546 13.573 1.00 94.69 119 PRO A C 1
ATOM 889 O O . PRO A 1 119 ? -16.928 -10.739 13.051 1.00 94.69 119 PRO A O 1
ATOM 892 N N . GLN A 1 120 ? -17.318 -12.355 14.565 1.00 95.25 120 GLN A N 1
ATOM 893 C CA . GLN A 1 120 ? -15.928 -12.433 15.018 1.00 95.25 120 GLN A CA 1
ATOM 894 C C . GLN A 1 120 ? -15.016 -12.905 13.883 1.00 95.25 120 GLN A C 1
ATOM 896 O O . GLN A 1 120 ? -15.314 -13.891 13.200 1.00 95.25 120 GLN A O 1
ATOM 901 N N . LEU A 1 121 ? -13.867 -12.245 13.740 1.00 96.56 121 LEU A N 1
ATOM 902 C CA . LEU A 1 121 ? -12.860 -12.587 12.736 1.00 96.56 121 LEU A CA 1
ATOM 903 C C . LEU A 1 121 ? -12.267 -13.988 12.953 1.00 96.56 121 LEU A C 1
ATOM 905 O O . LEU A 1 121 ? -11.805 -14.607 12.004 1.00 96.56 121 LEU A O 1
ATOM 909 N N . THR A 1 122 ? -12.369 -14.536 14.169 1.00 96.38 122 THR A N 1
ATOM 910 C CA . THR A 1 122 ? -11.915 -15.891 14.541 1.00 96.38 122 THR A CA 1
ATOM 911 C C . THR A 1 122 ? -12.645 -17.042 13.855 1.00 96.38 122 THR A C 1
ATOM 913 O O . THR A 1 122 ? -12.309 -18.202 14.077 1.00 96.38 122 THR A O 1
ATOM 916 N N . THR A 1 123 ? -13.638 -16.731 13.024 1.00 93.62 123 THR A N 1
ATOM 917 C CA . THR A 1 123 ? -14.399 -17.702 12.229 1.00 93.62 123 THR A CA 1
ATOM 918 C C . THR A 1 123 ? -14.101 -17.619 10.732 1.00 93.62 123 THR A C 1
ATOM 920 O O . THR A 1 123 ? -14.745 -18.311 9.950 1.00 93.62 123 THR A O 1
ATOM 923 N N . ALA A 1 124 ? -13.170 -16.755 10.319 1.00 96.44 124 ALA A N 1
ATOM 924 C CA . ALA A 1 124 ? -12.815 -16.588 8.918 1.00 96.44 124 ALA A CA 1
ATOM 925 C C . ALA A 1 124 ? -11.911 -17.728 8.430 1.00 96.44 124 ALA A C 1
ATOM 927 O O . ALA A 1 124 ? -10.913 -18.041 9.072 1.00 96.44 124 ALA A O 1
ATOM 928 N N . ASP A 1 125 ? -12.226 -18.277 7.257 1.00 96.19 125 ASP A N 1
ATOM 929 C CA . ASP A 1 125 ? -11.351 -19.209 6.532 1.00 96.19 125 ASP A CA 1
ATOM 930 C C . ASP A 1 125 ? -10.383 -18.470 5.586 1.00 96.19 125 ASP A C 1
ATOM 932 O O . ASP A 1 125 ? -9.322 -18.982 5.223 1.00 96.19 125 ASP A O 1
ATOM 936 N N . GLU A 1 126 ? -10.740 -17.246 5.190 1.00 97.12 126 GLU A N 1
ATOM 937 C CA . GLU A 1 126 ? -9.975 -16.411 4.269 1.00 97.12 126 GLU A CA 1
ATOM 938 C C . GLU A 1 126 ? -10.072 -14.936 4.672 1.00 97.12 126 GLU A C 1
ATOM 940 O O . GLU A 1 126 ? -11.147 -14.436 5.019 1.00 97.12 126 GLU A O 1
ATOM 945 N N . ILE A 1 127 ? -8.939 -14.235 4.625 1.00 98.19 127 ILE A N 1
ATOM 946 C CA . ILE A 1 127 ? -8.817 -12.815 4.943 1.00 98.19 127 ILE A CA 1
ATOM 947 C C . ILE A 1 127 ? -8.018 -12.126 3.838 1.00 98.19 127 ILE A C 1
ATOM 949 O O . ILE A 1 127 ? -6.871 -12.476 3.558 1.00 98.19 127 ILE A O 1
ATOM 953 N N . VAL A 1 128 ? -8.624 -11.104 3.241 1.00 98.06 128 VAL A N 1
ATOM 954 C CA . VAL A 1 128 ? -8.004 -10.275 2.206 1.00 98.06 128 VAL A CA 1
ATOM 955 C C . VAL A 1 128 ? -7.729 -8.904 2.803 1.00 98.06 128 VAL A C 1
ATOM 957 O O . VAL A 1 128 ? -8.650 -8.187 3.196 1.00 98.06 128 VAL A O 1
ATOM 960 N N . LEU A 1 129 ? -6.452 -8.554 2.885 1.00 98.31 129 LEU A N 1
ATOM 961 C CA . LEU A 1 129 ? -5.977 -7.269 3.370 1.00 98.31 129 LEU A CA 1
ATOM 962 C C . LEU A 1 129 ? -5.672 -6.391 2.166 1.00 98.31 129 LEU A C 1
ATOM 964 O O . LEU A 1 129 ? -4.839 -6.745 1.340 1.00 98.31 129 LEU A O 1
ATOM 968 N N . THR A 1 130 ? -6.349 -5.254 2.048 1.00 97.69 130 THR A N 1
ATOM 969 C CA . THR A 1 130 ? -6.159 -4.339 0.920 1.00 97.69 130 THR A CA 1
ATOM 970 C C . THR A 1 130 ? -5.700 -2.969 1.385 1.00 97.69 130 THR A C 1
ATOM 972 O O . THR A 1 130 ? -6.125 -2.488 2.434 1.00 97.69 130 THR A O 1
ATOM 975 N N . GLY A 1 131 ? -4.875 -2.325 0.566 1.00 97.19 131 GLY A N 1
ATOM 976 C CA . GLY A 1 131 ? -4.482 -0.939 0.745 1.00 97.19 131 GLY A CA 1
ATOM 977 C C . GLY A 1 131 ? -4.256 -0.256 -0.598 1.00 97.19 131 GLY A C 1
ATOM 978 O O . GLY A 1 131 ? -3.500 -0.763 -1.425 1.00 97.19 131 GLY A O 1
ATOM 979 N N . ASP A 1 132 ? -4.887 0.899 -0.789 1.00 95.88 132 ASP A N 1
ATOM 980 C CA . ASP A 1 132 ? -4.673 1.783 -1.933 1.00 95.88 132 ASP A CA 1
ATOM 981 C C . ASP A 1 132 ? -3.786 2.976 -1.555 1.00 95.88 132 ASP A C 1
ATOM 983 O O . ASP A 1 132 ? -3.889 3.500 -0.446 1.00 95.88 132 ASP A O 1
ATOM 987 N N . SER A 1 133 ? -2.913 3.433 -2.454 1.00 95.19 133 SER A N 1
ATOM 988 C CA . SER A 1 133 ? -2.089 4.633 -2.252 1.00 95.19 133 SER A CA 1
ATOM 989 C C . SER A 1 133 ? -1.278 4.550 -0.944 1.00 95.19 133 SER A C 1
ATOM 991 O O . SER A 1 133 ? -0.54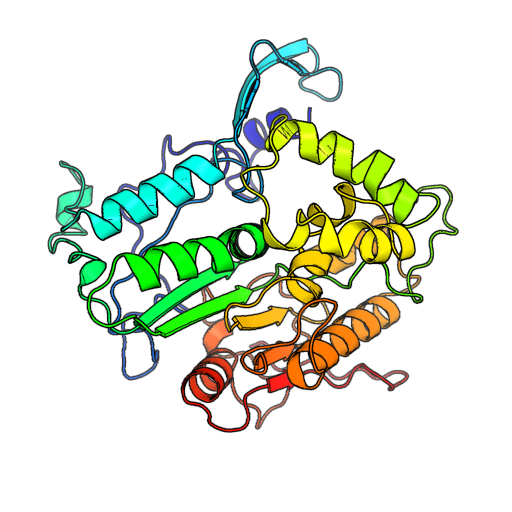5 3.584 -0.720 1.00 95.19 133 SER A O 1
ATOM 993 N N . ALA A 1 134 ? -1.445 5.515 -0.034 1.00 91.88 134 ALA A N 1
ATOM 994 C CA . ALA A 1 134 ? -0.880 5.480 1.314 1.00 91.88 134 ALA A CA 1
ATOM 995 C C . ALA A 1 134 ? -1.347 4.258 2.140 1.00 91.88 134 ALA A C 1
ATOM 997 O O . ALA A 1 134 ? -0.599 3.716 2.947 1.00 91.88 134 ALA A O 1
ATOM 998 N N . GLY A 1 135 ? -2.565 3.761 1.914 1.00 95.56 135 GLY A N 1
ATOM 999 C CA . GLY A 1 135 ? -3.021 2.472 2.442 1.00 95.56 135 GLY A CA 1
ATOM 1000 C C . GLY A 1 135 ? -2.201 1.295 1.922 1.00 95.56 135 GLY A C 1
ATOM 1001 O O . GLY A 1 135 ? -1.900 0.382 2.684 1.00 95.56 135 GLY A O 1
ATOM 1002 N N . GLY A 1 136 ? -1.775 1.333 0.658 1.00 95.25 136 GLY A N 1
ATOM 1003 C CA . GLY A 1 136 ? -0.860 0.344 0.087 1.00 95.25 136 GLY A CA 1
ATOM 1004 C C . GLY A 1 136 ? 0.530 0.409 0.723 1.00 95.25 136 GLY A C 1
ATOM 1005 O O . GLY A 1 136 ? 1.159 -0.631 0.915 1.00 95.25 136 GLY A O 1
ATOM 1006 N N . GLY A 1 137 ? 0.984 1.612 1.090 1.00 90.69 137 GLY A N 1
ATOM 1007 C CA . GLY A 1 137 ? 2.189 1.83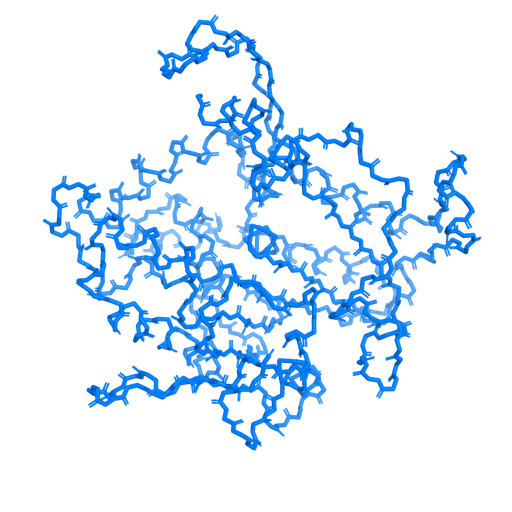4 1.891 1.00 90.69 137 GLY A CA 1
ATOM 1008 C C . GLY A 1 137 ? 2.082 1.216 3.289 1.00 90.69 137 GLY A C 1
ATOM 1009 O O . GLY A 1 137 ? 2.936 0.422 3.672 1.00 90.69 137 GLY A O 1
ATOM 1010 N N . GLY A 1 138 ? 0.996 1.514 4.002 1.00 93.00 138 GLY A N 1
ATOM 1011 C CA . GLY A 1 138 ? 0.706 0.965 5.328 1.00 93.00 138 GLY A CA 1
ATOM 1012 C C . GLY A 1 138 ? 0.566 -0.554 5.352 1.00 93.00 138 GLY A C 1
ATOM 1013 O O . GLY A 1 138 ? 1.134 -1.219 6.215 1.00 93.00 138 GLY A O 1
ATOM 1014 N N . LEU A 1 139 ? -0.131 -1.125 4.361 1.00 95.75 139 LEU A N 1
ATOM 1015 C CA . LEU A 1 139 ? -0.312 -2.572 4.252 1.00 95.75 139 LEU A CA 1
ATOM 1016 C C . LEU A 1 139 ? 1.033 -3.305 4.261 1.00 95.75 139 LEU A C 1
ATOM 1018 O O . LEU A 1 139 ? 1.155 -4.319 4.933 1.00 95.75 139 LEU A O 1
ATOM 1022 N N . ARG A 1 140 ? 2.063 -2.788 3.589 1.00 93.56 140 ARG A N 1
ATOM 1023 C CA . ARG A 1 140 ? 3.382 -3.447 3.525 1.00 93.56 140 ARG A CA 1
ATOM 1024 C C . ARG A 1 140 ? 4.032 -3.562 4.887 1.00 93.56 140 ARG A C 1
ATOM 1026 O O . ARG A 1 140 ? 4.517 -4.621 5.236 1.00 93.56 140 ARG A O 1
ATOM 1033 N N . HIS A 1 141 ? 3.991 -2.503 5.680 1.00 91.56 141 HIS A N 1
ATOM 1034 C CA . HIS A 1 141 ? 4.599 -2.523 7.007 1.00 91.56 141 HIS A CA 1
ATOM 1035 C C . HIS A 1 141 ? 3.825 -3.383 8.015 1.00 91.56 141 HIS A C 1
ATOM 1037 O O . HIS A 1 141 ? 4.311 -3.661 9.109 1.00 91.56 141 HIS A O 1
ATOM 1043 N N . HIS A 1 142 ? 2.607 -3.805 7.671 1.00 94.19 142 HIS A N 1
ATOM 1044 C CA . HIS A 1 142 ? 1.730 -4.519 8.590 1.00 94.19 142 HIS A CA 1
ATOM 1045 C C . HIS A 1 142 ? 1.379 -5.935 8.158 1.00 94.19 142 HIS A C 1
ATOM 1047 O O . HIS A 1 142 ? 1.000 -6.735 9.007 1.00 94.19 142 HIS A O 1
ATOM 1053 N N . ILE A 1 143 ? 1.455 -6.271 6.874 1.00 96.19 143 ILE A N 1
ATOM 1054 C CA . ILE A 1 143 ? 0.841 -7.493 6.356 1.00 96.19 143 ILE A CA 1
ATOM 1055 C C . ILE A 1 143 ? 1.430 -8.760 6.982 1.00 96.19 143 ILE A C 1
ATOM 1057 O O . ILE A 1 143 ? 0.667 -9.653 7.344 1.00 96.19 143 ILE A O 1
ATOM 1061 N N . ASP A 1 144 ? 2.742 -8.811 7.204 1.00 95.88 144 ASP A N 1
ATOM 1062 C CA . ASP A 1 144 ? 3.405 -9.987 7.770 1.00 95.88 144 ASP A CA 1
ATOM 1063 C C . ASP A 1 144 ? 3.073 -10.182 9.248 1.00 95.88 144 ASP A C 1
ATOM 1065 O O . ASP A 1 144 ? 2.644 -11.269 9.649 1.00 95.88 144 ASP A O 1
ATOM 1069 N N . ARG A 1 145 ? 3.144 -9.112 10.049 1.00 94.56 145 ARG A N 1
ATOM 1070 C CA . ARG A 1 145 ? 2.730 -9.158 11.461 1.00 94.56 145 ARG A CA 1
ATOM 1071 C C . ARG A 1 145 ? 1.231 -9.425 11.623 1.00 94.56 145 ARG A C 1
ATOM 1073 O O . ARG A 1 145 ? 0.829 -10.143 12.535 1.00 94.56 145 ARG A O 1
ATOM 1080 N N . LEU A 1 146 ? 0.391 -8.891 10.732 1.00 96.25 146 LEU A N 1
ATOM 1081 C CA . LEU A 1 146 ? -1.048 -9.154 10.734 1.00 96.25 146 LEU A CA 1
ATOM 1082 C C . LEU A 1 146 ? -1.329 -10.604 10.354 1.00 96.25 146 LEU A C 1
ATOM 1084 O O . LEU A 1 146 ? -2.135 -11.258 11.010 1.00 96.25 146 LEU A O 1
ATOM 1088 N N . ARG A 1 147 ? -0.643 -11.148 9.347 1.00 96.75 147 ARG A N 1
ATOM 1089 C CA . ARG A 1 147 ? -0.747 -12.566 9.006 1.00 96.75 147 ARG A CA 1
ATOM 1090 C C . ARG A 1 147 ? -0.350 -13.442 10.188 1.00 96.75 147 ARG A C 1
ATOM 1092 O O . ARG A 1 147 ? -1.079 -14.385 10.489 1.00 96.75 147 ARG A O 1
ATOM 1099 N N . GLU A 1 148 ? 0.762 -13.147 10.856 1.00 95.81 148 GLU A N 1
ATOM 1100 C CA . GLU A 1 148 ? 1.189 -13.881 12.051 1.00 95.81 148 GLU A CA 1
ATOM 1101 C C . GLU A 1 148 ? 0.125 -13.820 13.157 1.00 95.81 148 GLU A C 1
ATOM 1103 O O . GLU A 1 148 ? -0.280 -14.862 13.679 1.00 95.81 148 GLU A O 1
ATOM 1108 N N . LEU A 1 149 ? -0.384 -12.623 13.466 1.00 96.06 149 LEU A N 1
ATOM 1109 C CA . LEU A 1 149 ? -1.465 -12.424 14.432 1.00 96.06 149 LEU A CA 1
ATOM 1110 C C . LEU A 1 149 ? -2.687 -13.292 14.096 1.00 96.06 149 LEU A C 1
ATOM 1112 O O . LEU A 1 149 ? -3.198 -14.000 14.963 1.00 96.06 149 LEU A O 1
ATOM 1116 N N . LEU A 1 150 ? -3.147 -13.262 12.844 1.00 97.31 150 LEU A N 1
ATOM 1117 C CA . LEU A 1 150 ? -4.357 -13.955 12.396 1.00 97.31 150 LEU A CA 1
ATOM 1118 C C . LEU A 1 150 ? -4.181 -15.476 12.377 1.00 97.31 150 LEU A C 1
ATOM 1120 O O . LEU A 1 150 ? -5.040 -16.198 12.876 1.00 97.31 150 LEU A O 1
ATOM 1124 N N . VAL A 1 151 ? -3.054 -15.976 11.870 1.00 96.06 151 VAL A N 1
ATOM 1125 C CA . VAL A 1 151 ? -2.734 -17.414 11.869 1.00 96.06 151 VAL A CA 1
ATOM 1126 C C . VAL A 1 151 ? -2.663 -17.973 13.291 1.00 96.06 151 VAL A C 1
ATOM 1128 O O . VAL A 1 151 ? -3.080 -19.107 13.520 1.00 96.06 151 VAL A O 1
ATOM 1131 N N . ASN A 1 152 ? -2.177 -17.181 14.250 1.00 96.00 152 ASN A N 1
ATOM 1132 C CA . ASN A 1 152 ? -2.084 -17.589 15.650 1.00 96.00 152 ASN A CA 1
ATOM 1133 C C . ASN A 1 152 ? -3.417 -17.466 16.408 1.00 96.00 152 ASN A C 1
ATOM 1135 O O . ASN A 1 152 ? -3.673 -18.249 17.323 1.00 96.00 152 ASN A O 1
ATOM 1139 N N . ALA A 1 153 ? -4.261 -16.492 16.058 1.00 95.69 153 ALA A N 1
ATOM 1140 C CA . ALA A 1 153 ? -5.510 -16.220 16.769 1.00 95.69 153 ALA A CA 1
ATOM 1141 C C . ALA A 1 153 ? -6.693 -17.097 16.317 1.00 95.69 153 ALA A C 1
ATOM 1143 O O . ALA A 1 153 ? -7.657 -17.251 17.069 1.00 95.69 153 ALA A O 1
ATOM 1144 N N . ILE A 1 154 ? -6.651 -17.652 15.103 1.00 95.94 154 ILE A N 1
ATOM 1145 C CA . ILE A 1 154 ? -7.802 -18.301 14.460 1.00 95.94 154 ILE A CA 1
ATOM 1146 C C . ILE A 1 154 ? -7.645 -19.835 14.471 1.00 95.94 154 ILE A C 1
ATOM 1148 O O . ILE A 1 154 ? -6.684 -20.362 13.902 1.00 95.94 154 ILE A O 1
ATOM 1152 N N . PRO A 1 155 ? -8.570 -20.591 15.104 1.00 88.75 155 PRO A N 1
ATOM 1153 C CA . PRO A 1 155 ? -8.534 -22.052 15.097 1.00 88.75 155 PRO A CA 1
ATOM 1154 C C . PRO A 1 155 ? -8.758 -22.614 13.686 1.00 88.75 155 PRO A C 1
ATOM 1156 O O . PRO A 1 155 ? -9.870 -22.587 13.175 1.00 88.75 155 PRO A O 1
ATOM 1159 N N . GLY A 1 156 ? -7.706 -23.168 13.082 1.00 88.94 156 GLY A N 1
ATOM 1160 C CA . GLY A 1 156 ? -7.713 -23.530 11.661 1.00 88.94 156 GLY A CA 1
ATOM 1161 C C . GLY A 1 156 ? -7.220 -22.342 10.838 1.00 88.94 156 GLY A C 1
ATOM 1162 O O . GLY A 1 156 ? -8.045 -21.589 10.337 1.00 88.94 156 GLY A O 1
ATOM 1163 N N . PRO A 1 157 ? -5.890 -22.142 10.751 1.00 89.00 157 PRO A N 1
ATOM 1164 C CA . PRO A 1 157 ? -5.304 -20.908 10.245 1.00 89.00 157 PRO A CA 1
ATOM 1165 C C . PRO A 1 157 ? -5.900 -20.479 8.901 1.00 89.00 157 PRO A C 1
ATOM 1167 O O . PRO A 1 157 ? -5.885 -21.289 7.966 1.00 89.00 157 PRO A O 1
ATOM 1170 N N . PRO A 1 158 ? -6.397 -19.235 8.784 1.00 96.25 158 PRO A N 1
ATOM 1171 C CA . PRO A 1 158 ? -7.000 -18.764 7.553 1.00 96.25 158 PRO A CA 1
ATOM 1172 C C . PRO A 1 158 ? -5.942 -18.616 6.470 1.00 96.25 158 PRO A C 1
ATOM 1174 O O . PRO A 1 158 ? -4.743 -18.457 6.733 1.00 96.25 158 PRO A O 1
ATOM 1177 N N . GLN A 1 159 ? -6.408 -18.567 5.232 1.00 96.38 159 GLN A N 1
ATOM 1178 C CA . GLN A 1 159 ? -5.607 -18.005 4.160 1.00 96.38 159 GLN A CA 1
ATOM 1179 C C . GLN A 1 159 ? -5.587 -16.478 4.301 1.00 96.38 159 GLN A C 1
ATOM 1181 O O . GLN A 1 159 ? -6.635 -15.855 4.462 1.00 96.38 159 GLN A O 1
ATOM 1186 N N . VAL A 1 160 ? -4.398 -15.875 4.265 1.00 97.81 160 VAL A N 1
ATOM 1187 C CA . VAL A 1 160 ? -4.219 -14.420 4.375 1.00 97.81 160 VAL A CA 1
ATOM 1188 C C . VAL A 1 160 ? -3.460 -13.931 3.153 1.00 97.81 160 VAL A C 1
ATOM 1190 O O . VAL A 1 160 ? -2.353 -14.409 2.891 1.00 97.81 160 VAL A O 1
ATOM 1193 N N . TYR A 1 161 ? -4.056 -12.982 2.432 1.00 96.75 161 TYR A N 1
ATOM 1194 C CA . TYR A 1 161 ? -3.495 -12.399 1.216 1.00 96.75 161 TYR A CA 1
ATOM 1195 C C . TYR A 1 161 ? -3.526 -10.873 1.263 1.00 96.75 161 TYR A C 1
ATOM 1197 O O . TYR A 1 161 ? -4.466 -10.281 1.795 1.00 96.75 161 TYR A O 1
ATOM 1205 N N . GLY A 1 162 ? -2.522 -10.247 0.655 1.00 98.00 162 GLY A N 1
ATOM 1206 C CA . GLY A 1 162 ? -2.468 -8.807 0.421 1.00 98.00 162 GLY A CA 1
ATOM 1207 C C . GLY A 1 162 ? -2.944 -8.420 -0.974 1.00 98.00 162 GLY A C 1
ATOM 1208 O O . GLY A 1 162 ? -2.621 -9.102 -1.942 1.00 98.00 162 GLY A O 1
ATOM 1209 N N . ILE A 1 163 ? -3.633 -7.291 -1.105 1.00 98.50 163 ILE A N 1
ATOM 1210 C CA . ILE A 1 163 ? -3.812 -6.591 -2.380 1.00 98.50 163 ILE A CA 1
ATOM 1211 C C . ILE A 1 163 ? -3.297 -5.168 -2.201 1.00 98.50 163 ILE A C 1
ATOM 1213 O O . ILE A 1 163 ? -3.840 -4.373 -1.437 1.00 98.50 163 ILE A O 1
ATOM 1217 N N . VAL A 1 164 ? -2.213 -4.864 -2.899 1.00 98.31 164 VAL A N 1
ATOM 1218 C CA . VAL A 1 164 ? -1.546 -3.569 -2.847 1.00 98.31 164 VAL A CA 1
ATOM 1219 C C . VAL A 1 164 ? -1.895 -2.823 -4.127 1.00 98.31 164 VAL A C 1
ATOM 1221 O O . VAL A 1 164 ? -1.508 -3.259 -5.206 1.00 98.31 164 VAL A O 1
ATOM 1224 N N . ASP A 1 165 ? -2.614 -1.712 -4.015 1.00 98.12 165 ASP A N 1
ATOM 1225 C CA . ASP A 1 165 ? -2.998 -0.849 -5.134 1.00 98.12 165 ASP A CA 1
ATOM 1226 C C . ASP A 1 165 ? -2.279 0.503 -5.009 1.00 98.12 165 ASP A C 1
ATOM 1228 O O . ASP A 1 165 ? -2.244 1.090 -3.929 1.00 98.12 165 ASP A O 1
ATOM 1232 N N . ALA A 1 166 ? -1.687 1.014 -6.089 1.00 96.44 166 ALA A N 1
ATOM 1233 C CA . ALA A 1 166 ? -1.174 2.389 -6.172 1.00 96.44 166 ALA A CA 1
ATOM 1234 C C . ALA A 1 166 ? -0.093 2.790 -5.150 1.00 96.44 166 ALA A C 1
ATOM 1236 O O . ALA A 1 166 ? 0.137 3.976 -4.908 1.00 96.44 166 ALA A O 1
ATOM 1237 N N . GLY A 1 167 ? 0.531 1.825 -4.478 1.00 93.81 167 GLY A N 1
ATOM 1238 C CA . GLY A 1 167 ? 1.487 2.107 -3.409 1.00 93.81 167 GLY A CA 1
ATOM 1239 C C . GLY A 1 167 ? 2.945 1.898 -3.806 1.00 93.81 167 GLY A C 1
ATOM 1240 O O . GLY A 1 167 ? 3.821 2.102 -2.971 1.00 93.81 167 GLY A O 1
ATOM 1241 N N . ALA A 1 168 ? 3.238 1.323 -4.981 1.00 94.25 168 ALA A N 1
ATOM 1242 C CA . ALA A 1 168 ? 4.549 0.752 -5.336 1.00 94.25 168 ALA A CA 1
ATOM 1243 C C . ALA A 1 168 ? 5.152 1.446 -6.563 1.00 94.25 168 ALA A C 1
ATOM 1245 O O . ALA A 1 168 ? 5.332 0.802 -7.603 1.00 94.25 168 ALA A O 1
ATOM 1246 N N . PRO A 1 169 ? 5.497 2.744 -6.445 1.00 93.00 169 PRO A N 1
ATOM 1247 C CA . PRO A 1 169 ? 6.254 3.423 -7.490 1.00 93.00 169 PRO A CA 1
ATOM 1248 C C . PRO A 1 169 ? 7.596 2.705 -7.732 1.00 93.00 169 PRO A C 1
ATOM 1250 O O . PRO A 1 169 ? 7.972 1.844 -6.923 1.00 93.00 169 PRO A O 1
ATOM 1253 N N . PRO A 1 170 ? 8.341 3.049 -8.799 1.00 93.56 170 PRO A N 1
ATOM 1254 C CA . PRO A 1 170 ? 9.621 2.412 -9.093 1.00 93.56 170 PRO A CA 1
ATOM 1255 C C . PRO A 1 170 ? 10.586 2.507 -7.911 1.00 93.56 170 PRO A C 1
ATOM 1257 O O . PRO A 1 170 ? 10.627 3.524 -7.229 1.00 93.56 170 PRO A O 1
ATOM 1260 N N . VAL A 1 171 ? 11.360 1.461 -7.644 1.00 91.31 171 VAL A N 1
ATOM 1261 C CA . VAL A 1 171 ? 12.313 1.462 -6.533 1.00 91.31 171 VAL A CA 1
ATOM 1262 C C . VAL A 1 171 ? 13.421 2.494 -6.771 1.00 91.31 171 VAL A C 1
ATOM 1264 O O . VAL A 1 171 ? 14.005 2.571 -7.850 1.00 91.31 171 VAL A O 1
ATOM 1267 N N . LEU A 1 172 ? 13.722 3.299 -5.751 1.00 89.50 172 LEU A N 1
ATOM 1268 C CA . LEU A 1 172 ? 14.699 4.391 -5.848 1.00 89.50 172 LEU A CA 1
ATOM 1269 C C . LEU A 1 172 ? 16.159 3.919 -5.810 1.00 89.50 172 LEU A C 1
ATOM 1271 O O . LEU A 1 172 ? 17.065 4.679 -6.139 1.00 89.50 172 LEU A O 1
ATOM 1275 N N . SER A 1 173 ? 16.392 2.660 -5.443 1.00 85.69 173 SER A N 1
ATOM 1276 C CA . SER A 1 173 ? 17.707 2.027 -5.528 1.00 85.69 173 SER A CA 1
ATOM 1277 C C . SER A 1 173 ? 18.039 1.488 -6.924 1.00 85.69 173 SER A C 1
ATOM 1279 O O . SER A 1 173 ? 19.121 0.927 -7.112 1.00 85.69 173 SER A O 1
ATOM 1281 N N . ASP A 1 174 ? 17.135 1.624 -7.902 1.00 82.44 174 ASP A N 1
ATOM 1282 C CA . ASP A 1 174 ? 17.397 1.169 -9.265 1.00 82.44 174 ASP A CA 1
ATOM 1283 C C . ASP A 1 174 ? 18.531 1.986 -9.905 1.00 82.44 174 ASP A C 1
ATOM 1285 O O . ASP A 1 174 ? 18.600 3.211 -9.816 1.00 82.44 174 ASP A O 1
ATOM 1289 N N . SER A 1 175 ? 19.396 1.279 -10.624 1.00 80.44 175 SER A N 1
ATOM 1290 C CA . SER A 1 175 ? 20.442 1.832 -11.482 1.00 80.44 175 SER A CA 1
ATOM 1291 C C . SER A 1 175 ? 19.957 2.823 -12.548 1.00 80.44 175 SER A C 1
ATOM 1293 O O . SER A 1 175 ? 20.776 3.537 -13.122 1.00 80.44 175 SER A O 1
ATOM 1295 N N . TRP A 1 176 ? 18.659 2.842 -12.861 1.00 81.25 176 TRP A N 1
ATOM 1296 C CA . TRP A 1 176 ? 18.058 3.772 -13.822 1.00 81.25 176 TRP A CA 1
ATOM 1297 C C . TRP A 1 176 ? 17.722 5.144 -13.242 1.00 81.25 176 TRP A C 1
ATOM 1299 O O . TRP A 1 176 ? 17.377 6.038 -14.013 1.00 81.25 176 TRP A O 1
ATOM 1309 N N . ILE A 1 177 ? 17.813 5.315 -11.921 1.00 87.75 177 ILE A N 1
ATOM 1310 C CA . ILE A 1 177 ? 17.595 6.607 -11.277 1.00 87.75 177 ILE A CA 1
ATOM 1311 C C . ILE A 1 177 ? 18.775 7.538 -11.562 1.00 87.75 177 ILE A C 1
ATOM 1313 O O . ILE A 1 177 ? 19.935 7.195 -11.318 1.00 87.75 177 ILE A O 1
ATOM 1317 N N . ASP A 1 178 ? 18.468 8.734 -12.062 1.00 88.81 178 ASP A N 1
ATOM 1318 C CA . ASP A 1 178 ? 19.441 9.801 -12.268 1.00 88.81 178 ASP A CA 1
ATOM 1319 C C . ASP A 1 178 ? 19.453 10.756 -11.068 1.00 88.81 178 ASP A C 1
ATOM 1321 O O . ASP A 1 178 ? 18.563 11.585 -10.898 1.00 88.81 178 ASP A O 1
ATOM 1325 N N . TRP A 1 179 ? 20.491 10.648 -10.240 1.00 90.38 179 TRP A N 1
ATOM 1326 C CA . TRP A 1 179 ? 20.724 11.535 -9.095 1.00 90.38 179 TRP A CA 1
ATOM 1327 C C . TRP A 1 179 ? 21.578 12.766 -9.451 1.00 90.38 179 TRP A C 1
ATOM 1329 O O . TRP A 1 179 ? 22.047 13.481 -8.571 1.00 90.38 179 TRP A O 1
ATOM 1339 N N . SER A 1 180 ? 21.854 13.020 -10.737 1.00 88.62 180 SER A N 1
ATOM 1340 C CA . SER A 1 180 ? 22.755 14.108 -11.147 1.00 88.62 180 SER A CA 1
ATOM 1341 C C . SER A 1 180 ? 22.133 15.507 -11.085 1.00 88.62 180 SER A C 1
ATOM 1343 O O . SER A 1 180 ? 22.860 16.500 -11.218 1.00 88.62 180 SER A O 1
ATOM 1345 N N . ASP A 1 181 ? 20.817 15.611 -10.879 1.00 85.88 181 ASP A N 1
ATOM 1346 C CA . ASP A 1 181 ? 20.143 16.899 -10.750 1.00 85.88 181 ASP A CA 1
ATOM 1347 C C . ASP A 1 181 ? 20.505 17.592 -9.420 1.00 85.88 181 ASP A C 1
ATOM 1349 O O . ASP A 1 181 ? 20.330 17.001 -8.357 1.00 85.88 181 ASP A O 1
ATOM 1353 N N . PRO A 1 182 ? 20.949 18.864 -9.425 1.00 84.38 182 PRO A N 1
ATOM 1354 C CA . PRO A 1 182 ? 21.280 19.590 -8.196 1.00 84.38 182 PRO A CA 1
ATOM 1355 C C . PRO A 1 182 ? 20.117 19.813 -7.214 1.00 84.38 182 PRO A C 1
ATOM 1357 O O . PRO A 1 182 ? 20.365 20.226 -6.081 1.00 84.38 182 PRO A O 1
ATOM 1360 N N . ALA A 1 183 ? 18.865 19.648 -7.650 1.00 82.25 183 ALA A N 1
ATOM 1361 C CA . ALA A 1 183 ? 17.668 19.708 -6.814 1.00 82.25 183 ALA A CA 1
ATOM 1362 C C . ALA A 1 183 ? 17.268 18.338 -6.239 1.00 82.25 183 ALA A C 1
ATOM 1364 O O . ALA A 1 183 ? 16.366 18.284 -5.401 1.00 82.25 183 ALA A O 1
ATOM 1365 N N . SER A 1 184 ? 17.921 17.259 -6.677 1.00 85.31 184 SER A N 1
ATOM 1366 C CA . SER A 1 184 ? 17.779 15.922 -6.111 1.00 85.31 184 SER A CA 1
ATOM 1367 C C . SER A 1 184 ? 18.770 15.672 -4.971 1.00 85.31 184 SER A C 1
ATOM 1369 O O . SER A 1 184 ? 19.798 16.350 -4.875 1.00 85.31 184 SER A O 1
ATOM 1371 N N . PRO A 1 185 ? 18.493 14.670 -4.120 1.00 88.38 185 PRO A N 1
ATOM 1372 C CA . PRO A 1 185 ? 19.505 14.048 -3.271 1.00 88.38 185 PRO A CA 1
ATOM 1373 C C . PRO A 1 185 ? 20.718 13.581 -4.075 1.00 88.38 185 PRO A C 1
ATOM 1375 O O . PRO A 1 185 ? 20.618 13.306 -5.270 1.00 88.38 185 PRO A O 1
ATOM 1378 N N . LEU A 1 186 ? 21.868 13.468 -3.413 1.00 91.38 186 LEU A N 1
ATOM 1379 C CA . LEU A 1 186 ? 23.134 13.118 -4.069 1.00 91.38 186 LEU A CA 1
ATOM 1380 C C . LEU A 1 186 ? 23.157 11.680 -4.601 1.00 91.38 186 LEU A C 1
ATOM 1382 O O . LEU A 1 186 ? 23.776 11.401 -5.628 1.00 91.38 186 LEU A O 1
ATOM 1386 N N . ASP A 1 187 ? 22.532 10.771 -3.864 1.00 91.88 187 ASP A N 1
ATOM 1387 C CA . ASP A 1 187 ? 22.363 9.361 -4.179 1.00 91.88 187 ASP A CA 1
ATOM 1388 C C . ASP A 1 187 ? 21.237 8.769 -3.312 1.00 91.88 187 ASP A C 1
ATOM 1390 O O . ASP A 1 187 ? 20.570 9.468 -2.544 1.00 91.88 187 ASP A O 1
ATOM 1394 N N . TYR A 1 188 ? 20.998 7.464 -3.441 1.00 92.38 188 TYR A N 1
ATOM 1395 C CA . TYR A 1 188 ? 19.965 6.788 -2.662 1.00 92.38 188 TYR A CA 1
ATOM 1396 C C . TYR A 1 188 ? 20.234 6.781 -1.138 1.00 92.38 188 TYR A C 1
ATOM 1398 O O . TYR A 1 188 ? 19.306 7.089 -0.388 1.00 92.38 188 TYR A O 1
ATOM 1406 N N . PRO A 1 189 ? 21.455 6.492 -0.634 1.00 92.00 189 PRO A N 1
ATOM 1407 C CA . PRO A 1 189 ? 21.786 6.709 0.779 1.00 92.00 189 PRO A CA 1
ATOM 1408 C C . PRO A 1 189 ? 21.508 8.137 1.281 1.00 92.00 189 PRO A C 1
ATOM 1410 O O . PRO A 1 189 ? 20.940 8.303 2.362 1.00 92.00 189 PRO A O 1
ATOM 1413 N N . ASP A 1 190 ? 21.867 9.162 0.506 1.00 91.75 190 ASP A N 1
ATOM 1414 C CA . ASP A 1 190 ? 21.603 10.567 0.825 1.00 91.75 190 ASP A CA 1
ATOM 1415 C C . ASP A 1 190 ? 20.097 10.853 0.894 1.00 91.75 190 ASP A C 1
ATOM 1417 O O . ASP A 1 190 ? 19.634 11.451 1.863 1.00 91.75 190 ASP A O 1
ATOM 1421 N N . TYR A 1 191 ? 19.312 10.336 -0.057 1.00 91.69 191 TYR A N 1
ATOM 1422 C CA . TYR A 1 191 ? 17.848 10.396 -0.024 1.00 91.69 191 TYR A CA 1
ATOM 1423 C C . TYR A 1 191 ? 17.274 9.768 1.253 1.00 91.69 191 TYR A C 1
ATOM 1425 O O . TYR A 1 191 ? 16.417 10.363 1.913 1.00 91.69 191 TYR A O 1
ATOM 1433 N N . LEU A 1 192 ? 17.741 8.577 1.638 1.00 91.50 192 LEU A N 1
ATOM 1434 C CA . LEU A 1 192 ? 17.274 7.926 2.861 1.00 91.50 192 LEU A CA 1
ATOM 1435 C C . LEU A 1 192 ? 17.557 8.804 4.087 1.00 91.50 192 LEU A C 1
ATOM 1437 O O . LEU A 1 192 ? 16.646 9.083 4.865 1.00 91.50 192 LEU A O 1
ATOM 1441 N N . LEU A 1 193 ? 18.789 9.290 4.230 1.00 89.38 193 LEU A N 1
ATOM 1442 C CA . LEU A 1 193 ? 19.224 10.036 5.410 1.00 89.38 193 LEU A CA 1
ATOM 1443 C C . LEU A 1 193 ? 18.653 11.454 5.490 1.00 89.38 193 LEU A C 1
ATOM 1445 O O . LEU A 1 193 ? 18.319 11.910 6.581 1.00 89.38 193 LEU A O 1
ATOM 1449 N N . ASN A 1 194 ? 18.549 12.157 4.364 1.00 88.56 194 ASN A N 1
ATOM 1450 C CA . ASN A 1 194 ? 18.220 13.582 4.349 1.00 88.56 194 ASN A CA 1
ATOM 1451 C C . ASN A 1 194 ? 16.766 13.874 3.975 1.00 88.56 194 ASN A C 1
ATOM 1453 O O . ASN A 1 194 ? 16.252 14.919 4.369 1.00 88.56 194 ASN A O 1
ATOM 1457 N N . ASP A 1 195 ? 16.073 12.952 3.299 1.00 86.75 195 ASP A N 1
ATOM 1458 C CA . ASP A 1 195 ? 14.657 13.122 2.967 1.00 86.75 195 ASP A CA 1
ATOM 1459 C C . ASP A 1 195 ? 13.745 12.128 3.676 1.00 86.75 195 ASP A C 1
ATOM 1461 O O . ASP A 1 195 ? 12.628 12.486 4.061 1.00 86.75 195 ASP A O 1
ATOM 1465 N N . VAL A 1 196 ? 14.133 10.858 3.791 1.00 87.81 196 VAL A N 1
ATOM 1466 C CA . VAL A 1 196 ? 13.249 9.843 4.380 1.00 87.81 196 VAL A CA 1
ATOM 1467 C C . VAL A 1 196 ? 13.273 9.926 5.898 1.00 87.81 196 VAL A C 1
ATOM 1469 O O . VAL A 1 196 ? 12.213 10.146 6.475 1.00 87.81 196 VAL A O 1
ATOM 1472 N N . VAL A 1 197 ? 14.442 9.845 6.539 1.00 85.75 197 VAL A N 1
ATOM 1473 C CA . VAL A 1 197 ? 14.573 9.868 8.009 1.00 85.75 197 VAL A CA 1
ATOM 1474 C C . VAL A 1 197 ? 13.940 11.110 8.653 1.00 85.75 197 VAL A C 1
ATOM 1476 O O . VAL A 1 197 ? 13.162 10.957 9.590 1.00 85.75 197 VAL A O 1
ATOM 1479 N N . PRO A 1 198 ? 14.130 12.344 8.156 1.00 85.69 198 PRO A N 1
ATOM 1480 C CA . PRO A 1 198 ? 13.514 13.493 8.817 1.00 85.69 198 PRO A CA 1
ATOM 1481 C C . PRO A 1 198 ? 11.981 13.476 8.753 1.00 85.69 198 PRO A C 1
ATOM 1483 O O . PRO A 1 198 ? 11.321 14.041 9.620 1.00 85.69 198 PRO A O 1
ATOM 1486 N N . ARG A 1 199 ? 11.389 12.828 7.738 1.00 83.44 199 ARG A N 1
ATOM 1487 C CA . ARG A 1 199 ? 9.932 12.613 7.658 1.00 83.44 199 ARG A CA 1
ATOM 1488 C C . ARG A 1 199 ? 9.492 11.418 8.498 1.00 83.44 199 ARG A C 1
ATOM 1490 O O . ARG A 1 199 ? 8.457 11.488 9.147 1.00 83.44 199 ARG A O 1
ATOM 1497 N N . ALA A 1 200 ? 10.288 10.356 8.487 1.00 82.56 200 ALA A N 1
ATOM 1498 C CA . ALA A 1 200 ? 10.134 9.157 9.292 1.00 82.56 200 ALA A CA 1
ATOM 1499 C C . ALA A 1 200 ? 9.948 9.484 10.773 1.00 82.56 200 ALA A C 1
ATOM 1501 O O . ALA A 1 200 ? 8.959 9.100 11.390 1.00 82.56 200 ALA A O 1
ATOM 1502 N N . GLU A 1 201 ? 10.882 10.264 11.314 1.00 80.62 201 GLU A N 1
ATOM 1503 C CA . GLU A 1 201 ? 10.943 10.640 12.725 1.00 80.62 201 GLU A CA 1
ATOM 1504 C C . GLU A 1 201 ? 9.768 11.529 13.152 1.00 80.62 201 GLU A C 1
ATOM 1506 O O . GLU A 1 201 ? 9.397 11.537 14.323 1.00 80.62 201 GLU A O 1
ATOM 1511 N N . VAL A 1 202 ? 9.134 12.249 12.216 1.00 83.19 202 VAL A N 1
ATOM 1512 C CA . VAL A 1 202 ? 7.892 12.987 12.502 1.00 83.19 202 VAL A CA 1
ATOM 1513 C C . VAL A 1 202 ? 6.737 12.024 12.786 1.00 83.19 202 VAL A C 1
ATOM 1515 O O . VAL A 1 202 ? 5.843 12.363 13.556 1.00 83.19 202 VAL A O 1
ATOM 1518 N N . PHE A 1 203 ? 6.738 10.834 12.191 1.00 83.12 203 PHE A N 1
ATOM 1519 C CA . PHE A 1 203 ? 5.615 9.906 12.254 1.00 83.12 203 PHE A CA 1
ATOM 1520 C C . PHE A 1 203 ? 5.825 8.754 13.250 1.00 83.12 203 PHE A C 1
ATOM 1522 O O . PHE A 1 203 ? 4.922 8.472 14.031 1.00 83.12 203 PHE A O 1
ATOM 1529 N N . TRP A 1 204 ? 6.972 8.071 13.211 1.00 72.50 204 TRP A N 1
ATOM 1530 C CA . TRP A 1 204 ? 7.130 6.684 13.707 1.00 72.50 204 TRP A CA 1
ATOM 1531 C C . TRP A 1 204 ? 7.740 6.550 15.095 1.00 72.50 204 TRP A C 1
ATOM 1533 O O . TRP A 1 204 ? 7.941 5.435 15.577 1.00 72.50 204 TRP A O 1
ATOM 1543 N N . GLY A 1 205 ? 8.071 7.677 15.715 1.00 63.06 205 GLY A N 1
ATOM 1544 C CA . GLY A 1 205 ? 8.725 7.681 17.011 1.00 63.06 205 GLY A CA 1
ATOM 1545 C C . GLY A 1 205 ? 10.082 7.005 17.015 1.00 63.06 205 GLY A C 1
ATOM 1546 O O . GLY A 1 205 ? 10.638 6.619 15.987 1.00 63.06 205 GLY A O 1
ATOM 1547 N N . ALA A 1 206 ? 10.660 6.897 18.205 1.00 56.72 206 ALA A N 1
ATOM 1548 C CA . ALA A 1 206 ? 12.024 6.400 18.358 1.00 56.72 206 ALA A CA 1
ATOM 1549 C C . ALA A 1 206 ? 12.159 4.868 18.229 1.00 56.72 206 ALA A C 1
ATOM 1551 O O . ALA A 1 206 ? 13.286 4.373 18.231 1.00 56.72 206 ALA A O 1
ATOM 1552 N N . ASP A 1 207 ? 11.060 4.104 18.167 1.00 68.00 207 ASP A N 1
ATOM 1553 C CA . ASP A 1 207 ? 11.093 2.643 18.331 1.00 68.00 207 ASP A CA 1
ATOM 1554 C C . ASP A 1 207 ? 10.842 1.821 17.055 1.00 68.00 207 ASP A C 1
ATOM 1556 O O . ASP A 1 207 ? 11.087 0.615 17.071 1.00 68.00 207 ASP A O 1
ATOM 1560 N N . SER A 1 208 ? 10.442 2.451 15.940 1.00 78.06 208 SER A N 1
ATOM 1561 C CA . SER A 1 208 ? 10.233 1.786 14.636 1.00 78.06 208 SER A CA 1
ATOM 1562 C C . SER A 1 208 ? 9.283 0.575 14.685 1.00 78.06 208 SER A C 1
ATOM 1564 O O . SER A 1 208 ? 9.325 -0.294 13.809 1.00 78.06 208 SER A O 1
ATOM 1566 N N . THR A 1 209 ? 8.423 0.493 15.702 1.00 79.19 209 THR A N 1
ATOM 1567 C CA . THR A 1 209 ? 7.532 -0.657 15.953 1.00 79.19 209 THR A CA 1
ATOM 1568 C C . THR A 1 209 ? 6.499 -0.863 14.847 1.00 79.19 209 THR A C 1
ATOM 1570 O O . THR A 1 209 ? 6.134 -1.997 14.521 1.00 79.19 209 THR A O 1
ATOM 1573 N N . ALA A 1 210 ? 6.118 0.226 14.190 1.00 80.50 210 ALA A N 1
ATOM 1574 C CA . ALA A 1 210 ? 5.183 0.224 13.084 1.00 80.50 210 ALA A CA 1
ATOM 1575 C C . ALA A 1 210 ? 5.740 -0.310 11.760 1.00 80.50 210 ALA A C 1
ATOM 1577 O O . ALA A 1 210 ? 4.949 -0.618 10.868 1.00 80.50 210 ALA A O 1
ATOM 1578 N N . LEU A 1 211 ? 7.065 -0.406 11.607 1.00 88.56 211 LEU A N 1
ATOM 1579 C CA . LEU A 1 211 ? 7.678 -0.933 10.391 1.00 88.56 211 LEU A CA 1
ATOM 1580 C C . LEU A 1 211 ? 7.595 -2.456 10.326 1.00 88.56 211 LEU A C 1
ATOM 1582 O O . LEU A 1 211 ? 7.341 -3.149 11.317 1.00 88.56 211 LEU A O 1
ATOM 1586 N N . ASP A 1 212 ? 7.919 -2.968 9.143 1.00 90.44 212 ASP A N 1
ATOM 1587 C CA . ASP A 1 212 ? 8.143 -4.387 8.967 1.00 90.44 212 ASP A CA 1
ATOM 1588 C C . ASP A 1 212 ? 9.373 -4.842 9.779 1.00 90.44 212 ASP A C 1
ATOM 1590 O O . ASP A 1 212 ? 10.488 -4.327 9.627 1.00 90.44 212 ASP A O 1
ATOM 1594 N N . GLN A 1 213 ? 9.151 -5.805 10.674 1.00 90.25 213 GLN A N 1
ATOM 1595 C CA . GLN A 1 213 ? 10.168 -6.259 11.618 1.00 90.25 213 GLN A CA 1
ATOM 1596 C C . GLN A 1 213 ? 11.203 -7.192 10.976 1.00 90.25 213 GLN A C 1
ATOM 1598 O O . GLN A 1 213 ? 12.318 -7.288 11.499 1.00 90.25 213 GLN A O 1
ATOM 1603 N N . SER A 1 214 ? 10.891 -7.866 9.859 1.00 91.38 214 SER A N 1
ATOM 1604 C CA . SER A 1 214 ? 11.899 -8.653 9.143 1.00 91.38 214 SER A CA 1
ATOM 1605 C C . SER A 1 214 ? 12.916 -7.723 8.480 1.00 91.38 214 SER A C 1
ATOM 1607 O O . SER A 1 214 ? 14.118 -7.981 8.577 1.00 91.38 214 SER A O 1
ATOM 1609 N N . CYS A 1 215 ? 12.482 -6.561 7.979 1.00 93.50 215 CYS A N 1
ATOM 1610 C CA . CYS A 1 215 ? 13.398 -5.537 7.478 1.00 93.50 215 CYS A CA 1
ATOM 1611 C C . CYS A 1 215 ? 14.342 -4.997 8.570 1.00 93.50 215 CYS A C 1
ATOM 1613 O O . CYS A 1 215 ? 15.539 -4.799 8.345 1.00 93.50 215 CYS A O 1
ATOM 1615 N N . LEU A 1 216 ? 13.847 -4.805 9.794 1.00 91.75 216 LEU A N 1
ATOM 1616 C CA . LEU A 1 216 ? 14.668 -4.345 10.922 1.00 91.75 216 LEU A CA 1
ATOM 1617 C C . LEU A 1 216 ? 15.608 -5.424 11.489 1.00 91.75 216 LEU A C 1
ATOM 1619 O O . LEU A 1 216 ? 16.417 -5.143 12.376 1.00 91.75 216 LEU A O 1
ATOM 1623 N N . ASN A 1 217 ? 15.553 -6.657 10.983 1.00 92.69 217 ASN A N 1
ATOM 1624 C CA . ASN A 1 217 ? 16.395 -7.743 11.461 1.00 92.69 217 ASN A CA 1
ATOM 1625 C C . ASN A 1 217 ? 17.886 -7.463 11.191 1.00 92.69 217 ASN A C 1
ATOM 1627 O O . ASN A 1 217 ? 18.322 -7.284 10.051 1.00 92.69 217 ASN A O 1
ATOM 1631 N N . ALA A 1 218 ? 18.703 -7.523 12.249 1.00 91.38 218 ALA A N 1
ATOM 1632 C CA . ALA A 1 218 ? 20.152 -7.314 12.176 1.00 91.38 218 ALA A CA 1
ATOM 1633 C C . ALA A 1 218 ? 20.881 -8.294 11.227 1.00 91.38 218 ALA A C 1
ATOM 1635 O O . ALA A 1 218 ? 21.993 -8.025 10.771 1.00 91.38 218 ALA A O 1
ATOM 1636 N N . GLY A 1 219 ? 20.263 -9.432 10.893 1.00 94.19 219 GLY A N 1
ATOM 1637 C CA . GLY A 1 219 ? 20.756 -10.370 9.885 1.00 94.19 219 GLY A CA 1
ATOM 1638 C C . GLY A 1 219 ? 20.858 -9.767 8.478 1.00 94.19 219 GLY A C 1
ATOM 1639 O O . GLY A 1 219 ? 21.702 -10.205 7.698 1.00 94.19 219 GLY A O 1
ATOM 1640 N N . PHE A 1 220 ? 20.073 -8.730 8.171 1.00 94.75 220 PHE A N 1
ATOM 1641 C CA . PHE A 1 220 ? 20.084 -8.051 6.873 1.00 94.75 220 PHE A CA 1
ATOM 1642 C C . PHE A 1 220 ? 20.924 -6.770 6.843 1.00 94.75 220 PHE A C 1
ATOM 1644 O O . PHE A 1 220 ? 21.100 -6.198 5.769 1.00 94.75 220 PHE A O 1
ATOM 1651 N N . THR A 1 221 ? 21.514 -6.331 7.963 1.00 94.62 221 THR A N 1
ATOM 1652 C CA . THR A 1 221 ? 22.290 -5.076 8.038 1.00 94.62 221 THR A CA 1
ATOM 1653 C C . THR A 1 221 ? 23.351 -4.962 6.937 1.00 94.62 221 THR A C 1
ATOM 1655 O O . THR A 1 221 ? 23.484 -3.911 6.316 1.00 94.62 221 THR A O 1
ATOM 1658 N N . ALA A 1 222 ? 24.091 -6.039 6.646 1.00 94.75 222 ALA A N 1
ATOM 1659 C CA . ALA A 1 222 ? 25.113 -6.023 5.597 1.00 94.75 222 ALA A CA 1
ATOM 1660 C C . ALA A 1 222 ? 24.521 -5.842 4.187 1.00 94.75 222 ALA A C 1
ATOM 1662 O O . ALA A 1 222 ? 25.107 -5.137 3.370 1.00 94.75 222 ALA A O 1
ATOM 1663 N N . ALA A 1 223 ? 23.367 -6.456 3.910 1.00 93.81 223 ALA A N 1
ATOM 1664 C CA . ALA A 1 223 ? 22.675 -6.324 2.632 1.00 93.81 223 ALA A CA 1
ATOM 1665 C C . ALA A 1 223 ? 22.066 -4.923 2.467 1.00 93.81 223 ALA A C 1
ATOM 1667 O O . ALA A 1 223 ? 22.217 -4.305 1.419 1.00 93.81 223 ALA A O 1
ATOM 1668 N N . HIS A 1 224 ? 21.460 -4.384 3.525 1.00 94.50 224 HIS A N 1
ATOM 1669 C CA . HIS A 1 224 ? 20.917 -3.025 3.550 1.00 94.50 224 HIS A CA 1
ATOM 1670 C C . HIS A 1 224 ? 21.991 -1.960 3.344 1.00 94.50 224 HIS A C 1
ATOM 1672 O O . HIS A 1 224 ? 21.842 -1.097 2.483 1.00 94.50 224 HIS A O 1
ATOM 1678 N N . ASN A 1 225 ? 23.117 -2.069 4.052 1.00 92.44 225 ASN A N 1
ATOM 1679 C CA . ASN A 1 225 ? 24.243 -1.147 3.891 1.00 92.44 225 ASN A CA 1
ATOM 1680 C C . ASN A 1 225 ? 24.907 -1.234 2.508 1.00 92.44 225 ASN A C 1
ATOM 1682 O O . ASN A 1 225 ? 25.629 -0.319 2.129 1.00 92.44 225 ASN A O 1
ATOM 1686 N N . ALA A 1 226 ? 24.701 -2.321 1.758 1.00 89.69 226 ALA A N 1
ATOM 1687 C CA . ALA A 1 226 ? 25.208 -2.432 0.393 1.00 89.69 226 ALA A CA 1
ATOM 1688 C C . ALA A 1 226 ? 24.375 -1.633 -0.625 1.00 89.69 226 ALA A C 1
ATOM 1690 O O . ALA A 1 226 ? 24.867 -1.379 -1.722 1.00 89.69 226 ALA A O 1
ATOM 1691 N N . VAL A 1 227 ? 23.136 -1.265 -0.282 1.00 86.12 227 VAL A N 1
ATOM 1692 C CA . VAL A 1 227 ? 22.194 -0.596 -1.194 1.00 86.12 227 VAL A CA 1
ATOM 1693 C C . VAL A 1 227 ? 21.861 0.823 -0.736 1.00 86.12 227 VAL A C 1
ATOM 1695 O O . VAL A 1 227 ? 21.796 1.717 -1.569 1.00 86.12 227 VAL A O 1
ATOM 1698 N N . GLY A 1 228 ? 21.668 1.046 0.563 1.00 82.31 228 GLY A N 1
ATOM 1699 C CA .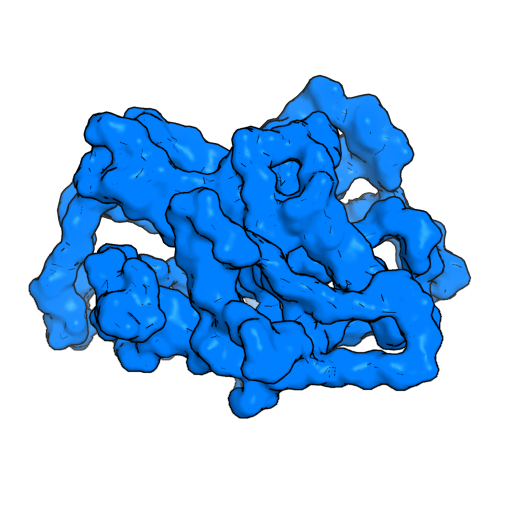 GLY A 1 228 ? 21.276 2.334 1.135 1.00 82.31 228 GLY A CA 1
ATOM 1700 C C . GLY A 1 228 ? 21.927 2.523 2.498 1.00 82.31 228 GLY A C 1
ATOM 1701 O O . GLY A 1 228 ? 23.116 2.816 2.596 1.00 82.31 228 GLY A O 1
ATOM 1702 N N . SER A 1 229 ? 21.159 2.291 3.556 1.00 86.25 229 SER A N 1
ATOM 1703 C CA . SER A 1 229 ? 21.650 2.246 4.931 1.00 86.25 229 SER A CA 1
ATOM 1704 C C . SER A 1 229 ? 20.672 1.474 5.817 1.00 86.25 229 SER A C 1
ATOM 1706 O O . SER A 1 229 ? 19.485 1.349 5.505 1.00 86.25 229 SER A O 1
ATOM 1708 N N . HIS A 1 230 ? 21.177 0.895 6.901 1.00 85.94 230 HIS A N 1
ATOM 1709 C CA . HIS A 1 230 ? 20.360 0.228 7.906 1.00 85.94 230 HIS A CA 1
ATOM 1710 C C . HIS A 1 230 ? 20.297 1.061 9.194 1.00 85.94 230 HIS A C 1
ATOM 1712 O O . HIS A 1 230 ? 21.365 1.384 9.726 1.00 85.94 230 HIS A O 1
ATOM 1718 N N . PRO A 1 231 ? 19.101 1.287 9.772 1.00 88.50 231 PRO A N 1
ATOM 1719 C CA . PRO A 1 231 ? 17.791 0.729 9.398 1.00 88.50 231 PRO A CA 1
ATOM 1720 C C . PRO A 1 231 ? 16.999 1.545 8.362 1.00 88.50 231 PRO A C 1
ATOM 1722 O O . PRO A 1 231 ? 15.880 1.168 8.028 1.00 88.50 231 PRO A O 1
ATOM 1725 N N . GLU A 1 232 ? 17.542 2.645 7.845 1.00 88.75 232 GLU A N 1
ATOM 1726 C CA . GLU A 1 232 ? 16.758 3.673 7.151 1.00 88.75 232 GLU A CA 1
ATOM 1727 C C . GLU A 1 232 ? 16.086 3.179 5.867 1.00 88.75 232 GLU A C 1
ATOM 1729 O O . GLU A 1 232 ? 15.017 3.658 5.501 1.00 88.75 232 GLU A O 1
ATOM 1734 N N . ILE A 1 233 ? 16.659 2.186 5.189 1.00 91.12 233 ILE A N 1
ATOM 1735 C CA . ILE A 1 233 ? 16.050 1.599 3.991 1.00 91.12 233 ILE A CA 1
ATOM 1736 C C . ILE A 1 233 ? 14.691 0.931 4.273 1.00 91.12 233 ILE A C 1
ATOM 1738 O O . ILE A 1 233 ? 13.865 0.822 3.372 1.00 91.12 233 ILE A O 1
ATOM 1742 N N . CYS A 1 234 ? 14.411 0.545 5.523 1.00 90.81 234 CYS A N 1
ATOM 1743 C CA . CYS A 1 234 ? 13.122 -0.028 5.931 1.00 90.81 234 CYS A CA 1
ATOM 1744 C C . CYS A 1 234 ? 11.974 0.984 5.931 1.00 90.81 234 CYS A C 1
ATOM 1746 O O . CYS A 1 234 ? 10.807 0.614 6.048 1.00 90.81 234 CYS A O 1
ATOM 1748 N N . TYR A 1 235 ? 12.297 2.261 5.758 1.00 87.88 235 TYR A N 1
ATOM 1749 C CA . TYR A 1 235 ? 11.341 3.336 5.557 1.00 87.88 235 TYR A CA 1
ATOM 1750 C C . TYR A 1 235 ? 10.922 3.491 4.090 1.00 87.88 235 TYR A C 1
ATOM 1752 O O . TYR A 1 235 ? 9.921 4.141 3.779 1.00 87.88 235 TYR A O 1
ATOM 1760 N N . ASP A 1 236 ? 11.666 2.878 3.167 1.00 90.25 236 ASP A N 1
ATOM 1761 C CA . ASP A 1 236 ? 11.265 2.776 1.774 1.00 90.25 236 ASP A CA 1
ATOM 1762 C C . ASP A 1 236 ? 10.240 1.642 1.621 1.00 90.25 236 ASP A C 1
ATOM 1764 O O . ASP A 1 236 ? 10.549 0.445 1.611 1.00 90.25 236 ASP A O 1
ATOM 1768 N N . THR A 1 237 ? 8.975 2.045 1.506 1.00 89.50 237 THR A N 1
ATOM 1769 C CA . THR A 1 237 ? 7.844 1.123 1.338 1.00 89.50 237 THR A CA 1
ATOM 1770 C C . THR A 1 237 ? 7.989 0.223 0.105 1.00 89.50 237 THR A C 1
ATOM 1772 O O . THR A 1 237 ? 7.551 -0.926 0.146 1.00 89.50 237 THR A O 1
ATOM 1775 N N . THR A 1 238 ? 8.567 0.694 -1.007 1.00 92.69 238 THR A N 1
ATOM 1776 C CA . THR A 1 238 ? 8.746 -0.141 -2.206 1.00 92.69 238 THR A CA 1
ATOM 1777 C C . THR A 1 238 ? 9.886 -1.124 -1.982 1.00 92.69 238 THR A C 1
ATOM 1779 O O . THR A 1 238 ? 9.730 -2.303 -2.300 1.00 92.69 238 THR A O 1
ATOM 1782 N N . PHE A 1 239 ? 10.997 -0.683 -1.384 1.00 94.06 239 PHE A N 1
ATOM 1783 C CA . PHE A 1 239 ? 12.086 -1.592 -1.025 1.00 94.06 239 PHE A CA 1
ATOM 1784 C C . PHE A 1 239 ? 11.589 -2.717 -0.112 1.00 94.06 239 PHE A C 1
ATOM 1786 O O . PHE A 1 239 ? 11.857 -3.885 -0.389 1.00 94.06 239 PHE A O 1
ATOM 1793 N N . THR A 1 240 ? 10.812 -2.373 0.919 1.00 93.81 240 THR A N 1
ATOM 1794 C CA . THR A 1 240 ? 10.222 -3.338 1.857 1.00 93.81 240 THR A CA 1
ATOM 1795 C C . THR A 1 240 ? 9.321 -4.337 1.129 1.00 93.81 240 THR A C 1
ATOM 1797 O O . THR A 1 240 ? 9.519 -5.540 1.279 1.00 93.81 240 THR A O 1
ATOM 1800 N N . LEU A 1 241 ? 8.412 -3.868 0.258 1.00 95.12 241 LEU A N 1
ATOM 1801 C CA . LEU A 1 241 ? 7.555 -4.748 -0.553 1.00 95.12 241 LEU A CA 1
ATOM 1802 C C . LEU A 1 241 ? 8.365 -5.766 -1.366 1.00 95.12 241 LEU A C 1
ATOM 1804 O O . LEU A 1 241 ? 7.996 -6.932 -1.436 1.00 95.12 241 LEU A O 1
ATOM 1808 N N . LEU A 1 242 ? 9.450 -5.313 -1.997 1.00 95.12 242 LEU A N 1
ATOM 1809 C CA . LEU A 1 242 ? 10.249 -6.121 -2.917 1.00 95.12 242 LEU A CA 1
ATOM 1810 C C . LEU A 1 242 ? 11.262 -7.044 -2.231 1.00 95.12 242 LEU A C 1
ATOM 1812 O O . LEU A 1 242 ? 11.784 -7.943 -2.891 1.00 95.12 242 LEU A O 1
ATOM 1816 N N . ASN A 1 243 ? 11.565 -6.827 -0.952 1.00 95.44 243 ASN A N 1
ATOM 1817 C CA . ASN A 1 243 ? 12.658 -7.529 -0.282 1.00 95.44 243 ASN A CA 1
ATOM 1818 C C . ASN A 1 243 ? 12.270 -8.249 1.000 1.00 95.44 243 ASN A C 1
ATOM 1820 O O . ASN A 1 243 ? 13.014 -9.151 1.358 1.00 95.44 243 ASN A O 1
ATOM 1824 N N . HIS A 1 244 ? 11.176 -7.873 1.665 1.00 95.56 244 HIS A N 1
ATOM 1825 C CA . HIS A 1 244 ? 10.893 -8.329 3.033 1.00 95.56 244 HIS A CA 1
ATOM 1826 C C . HIS A 1 244 ? 9.482 -8.878 3.247 1.00 95.56 244 HIS A C 1
ATOM 1828 O O . HIS A 1 244 ? 9.226 -9.559 4.227 1.00 95.56 244 HIS A O 1
ATOM 1834 N N . ILE A 1 245 ? 8.552 -8.650 2.316 1.00 95.00 245 ILE A N 1
ATOM 1835 C CA . ILE A 1 245 ? 7.190 -9.178 2.470 1.00 95.00 245 ILE A CA 1
ATOM 1836 C C . ILE A 1 245 ? 7.151 -10.670 2.153 1.00 95.00 245 ILE A C 1
ATOM 1838 O O . ILE A 1 245 ? 7.365 -11.096 1.016 1.00 95.00 245 ILE A O 1
ATOM 1842 N N . SER A 1 246 ? 6.809 -11.463 3.163 1.00 94.44 246 SER A N 1
ATOM 1843 C CA . SER A 1 246 ? 6.665 -12.916 3.083 1.00 94.44 246 SER A CA 1
ATOM 1844 C C . SER A 1 246 ? 5.211 -13.368 2.900 1.00 94.44 246 SER A C 1
ATOM 1846 O O . SER A 1 246 ? 4.957 -14.471 2.396 1.00 94.44 246 SER A O 1
ATOM 1848 N N . THR A 1 247 ? 4.235 -12.533 3.270 1.00 96.88 247 THR A N 1
ATOM 1849 C CA . THR A 1 247 ? 2.811 -12.805 3.050 1.00 96.88 247 THR A CA 1
ATOM 1850 C C . THR A 1 247 ? 2.478 -12.752 1.560 1.00 96.88 247 THR A C 1
ATOM 1852 O O . THR A 1 247 ? 2.803 -11.765 0.903 1.00 96.88 247 THR A O 1
ATOM 1855 N N . PRO A 1 248 ? 1.781 -13.764 1.005 1.00 97.50 248 PRO A N 1
ATOM 1856 C CA . PRO A 1 248 ? 1.335 -13.727 -0.384 1.00 97.50 248 PRO A CA 1
ATOM 1857 C C . PRO A 1 248 ? 0.554 -12.446 -0.710 1.00 97.50 248 PRO A C 1
ATOM 1859 O O . PRO A 1 248 ? -0.405 -12.105 -0.016 1.00 97.50 248 PRO A O 1
ATOM 1862 N N . PHE A 1 249 ? 0.927 -11.756 -1.788 1.00 98.25 249 PHE A N 1
ATOM 1863 C CA . PHE A 1 249 ? 0.271 -10.519 -2.206 1.00 98.25 249 PHE A CA 1
ATOM 1864 C C . PHE A 1 249 ? 0.046 -10.444 -3.719 1.00 98.25 249 PHE A C 1
ATOM 1866 O O . PHE A 1 249 ? 0.746 -11.076 -4.510 1.00 98.25 249 PHE A O 1
ATOM 1873 N N . PHE A 1 250 ? -0.920 -9.621 -4.113 1.00 98.62 250 PHE A N 1
ATOM 1874 C CA . PHE A 1 250 ? -1.122 -9.156 -5.475 1.00 98.62 250 PHE A CA 1
ATOM 1875 C C . PHE A 1 250 ? -0.774 -7.669 -5.549 1.00 98.62 250 PHE A C 1
ATOM 1877 O O . PHE A 1 250 ? -1.220 -6.887 -4.706 1.00 98.62 250 PHE A O 1
ATOM 1884 N N . LEU A 1 251 ? -0.001 -7.267 -6.555 1.00 98.50 251 LEU A N 1
ATOM 1885 C CA . LEU A 1 251 ? 0.376 -5.873 -6.765 1.00 98.50 251 LEU A CA 1
ATOM 1886 C C . LEU A 1 251 ? -0.316 -5.288 -7.999 1.00 98.50 251 LEU A C 1
ATOM 1888 O O . LEU A 1 251 ? -0.086 -5.733 -9.119 1.00 98.50 251 LEU A O 1
ATOM 1892 N N . HIS A 1 252 ? -1.097 -4.233 -7.805 1.00 98.06 252 HIS A N 1
ATOM 1893 C CA . HIS A 1 252 ? -1.497 -3.333 -8.874 1.00 98.06 252 HIS A CA 1
ATOM 1894 C C . HIS A 1 252 ? -0.739 -2.013 -8.776 1.00 98.06 252 HIS A C 1
ATOM 1896 O O . HIS A 1 252 ? -0.674 -1.384 -7.718 1.00 98.06 252 HIS A O 1
ATOM 1902 N N . GLN A 1 253 ? -0.186 -1.585 -9.905 1.00 97.44 253 GLN A N 1
ATOM 1903 C CA . GLN A 1 253 ? 0.382 -0.257 -10.058 1.00 97.44 253 GLN A CA 1
ATOM 1904 C C . GLN A 1 253 ? 0.235 0.169 -11.515 1.00 97.44 253 GLN A C 1
ATOM 1906 O O . GLN A 1 253 ? 0.775 -0.488 -12.406 1.00 97.44 253 GLN A O 1
ATOM 1911 N N . ASP A 1 254 ? -0.457 1.281 -11.765 1.00 96.06 254 ASP A N 1
ATOM 1912 C CA . ASP A 1 254 ? -0.489 1.864 -13.104 1.00 96.06 254 ASP A CA 1
ATOM 1913 C C . ASP A 1 254 ? 0.937 2.257 -13.507 1.00 96.06 254 ASP A C 1
ATOM 1915 O O . ASP A 1 254 ? 1.644 2.960 -12.777 1.00 96.06 254 ASP A O 1
ATOM 1919 N N . ILE A 1 255 ? 1.369 1.802 -14.681 1.00 94.69 255 ILE A N 1
ATOM 1920 C CA . ILE A 1 255 ? 2.688 2.103 -15.240 1.00 94.69 255 ILE A CA 1
ATOM 1921 C C . ILE A 1 255 ? 2.875 3.608 -15.406 1.00 94.69 255 ILE A C 1
ATOM 1923 O O . ILE A 1 255 ? 3.992 4.110 -15.331 1.00 94.69 255 ILE A O 1
ATOM 1927 N N . ASN A 1 256 ? 1.785 4.333 -15.618 1.00 93.06 256 ASN A N 1
ATOM 1928 C CA . ASN A 1 256 ? 1.729 5.770 -15.754 1.00 93.06 256 ASN A CA 1
ATOM 1929 C C . ASN A 1 256 ? 0.993 6.437 -14.576 1.00 93.06 256 ASN A C 1
ATOM 1931 O O . ASN A 1 256 ? 0.343 7.459 -14.775 1.00 93.06 256 ASN A O 1
ATOM 1935 N N . ASP A 1 257 ? 1.100 5.891 -13.362 1.00 95.44 257 ASP A N 1
ATOM 1936 C CA . ASP A 1 257 ? 0.537 6.512 -12.158 1.00 95.44 257 ASP A CA 1
ATOM 1937 C C . ASP A 1 257 ? 0.917 8.004 -12.075 1.00 95.44 257 ASP A C 1
ATOM 1939 O O . ASP A 1 257 ? 2.110 8.336 -12.049 1.00 95.44 257 ASP A O 1
ATOM 1943 N N . PRO A 1 258 ? -0.065 8.922 -12.047 1.00 93.88 258 PRO A N 1
ATOM 1944 C CA . PRO A 1 258 ? 0.206 10.344 -12.160 1.00 93.88 258 PRO A CA 1
ATOM 1945 C C . PRO A 1 258 ? 0.912 10.909 -10.924 1.00 93.88 258 PRO A C 1
ATOM 1947 O O . PRO A 1 258 ? 1.743 11.801 -11.086 1.00 93.88 258 PRO A O 1
ATOM 1950 N N . LEU A 1 259 ? 0.643 10.385 -9.720 1.00 91.31 259 LEU A N 1
ATOM 1951 C CA . LEU A 1 259 ? 1.269 10.862 -8.481 1.00 91.31 259 LEU A CA 1
ATOM 1952 C C . LEU A 1 259 ? 2.702 10.349 -8.350 1.00 91.31 259 LEU A C 1
ATOM 1954 O O . LEU A 1 259 ? 3.606 11.110 -7.996 1.00 91.31 259 LEU A O 1
ATOM 1958 N N . GLY A 1 260 ? 2.917 9.072 -8.673 1.00 88.38 260 GLY A N 1
ATOM 1959 C CA . GLY A 1 260 ? 4.250 8.493 -8.782 1.00 88.38 260 GLY A CA 1
ATOM 1960 C C . GLY A 1 260 ? 5.073 9.260 -9.811 1.00 88.38 260 GLY A C 1
ATOM 1961 O O . GLY A 1 260 ? 6.118 9.810 -9.482 1.00 88.38 260 GLY A O 1
ATOM 1962 N N . ARG A 1 261 ? 4.571 9.398 -11.038 1.00 91.00 261 ARG A N 1
ATOM 1963 C CA . ARG A 1 261 ? 5.273 10.104 -12.115 1.00 91.00 261 ARG A CA 1
ATOM 1964 C C . ARG A 1 261 ? 5.592 11.556 -11.749 1.00 91.00 261 ARG A C 1
ATOM 1966 O O . ARG A 1 261 ? 6.727 11.979 -11.944 1.00 91.00 261 ARG A O 1
ATOM 1973 N N . GLU A 1 262 ? 4.634 12.319 -11.218 1.00 89.56 262 GLU A N 1
ATOM 1974 C CA . GLU A 1 262 ? 4.848 13.726 -10.843 1.00 89.56 262 GLU A CA 1
ATOM 1975 C C . GLU A 1 262 ? 5.982 13.875 -9.824 1.00 89.56 262 GLU A C 1
ATOM 1977 O O . GLU A 1 262 ? 6.880 14.689 -10.037 1.00 89.56 262 GLU A O 1
ATOM 1982 N N . LYS A 1 263 ? 6.001 13.046 -8.771 1.00 85.50 263 LYS A N 1
ATOM 1983 C CA . LYS A 1 263 ? 7.061 13.081 -7.754 1.00 85.50 263 LYS A CA 1
ATOM 1984 C C . LYS A 1 263 ? 8.442 12.878 -8.378 1.00 85.50 263 LYS A C 1
ATOM 1986 O O . LYS A 1 263 ? 9.335 13.690 -8.152 1.00 85.50 263 LYS A O 1
ATOM 1991 N N . TYR A 1 264 ? 8.618 11.830 -9.179 1.00 89.19 264 TYR A N 1
ATOM 1992 C CA . TYR A 1 264 ? 9.936 11.484 -9.718 1.00 89.19 264 TYR A CA 1
ATOM 1993 C C . TYR A 1 264 ? 10.407 12.488 -10.771 1.00 89.19 264 TYR A C 1
ATOM 1995 O O . TYR A 1 264 ? 11.586 12.831 -10.803 1.00 89.19 264 TYR A O 1
ATOM 2003 N N . LEU A 1 265 ? 9.492 13.003 -11.598 1.00 86.56 265 LEU A N 1
ATOM 2004 C CA . LEU A 1 265 ? 9.817 14.044 -12.571 1.00 86.56 265 LEU A CA 1
ATOM 2005 C C . LEU A 1 265 ? 10.091 15.396 -11.900 1.00 86.56 265 LEU A C 1
ATOM 2007 O O . LEU A 1 265 ? 10.923 16.145 -12.392 1.00 86.56 265 LEU A O 1
ATOM 2011 N N . SER A 1 266 ? 9.454 15.712 -10.767 1.00 85.25 266 SER A N 1
ATOM 2012 C CA . SER A 1 266 ? 9.728 16.956 -10.026 1.00 85.25 266 SER A CA 1
ATOM 2013 C C . SER A 1 266 ? 11.141 17.012 -9.437 1.00 85.25 266 SER A C 1
ATOM 2015 O O . SER A 1 266 ? 11.691 18.096 -9.260 1.00 85.25 266 SER A O 1
ATOM 2017 N N . TRP A 1 267 ? 11.728 15.845 -9.175 1.00 84.00 267 TRP A N 1
ATOM 2018 C CA . TRP A 1 267 ? 13.111 15.680 -8.734 1.00 84.00 267 TRP A CA 1
ATOM 2019 C C . TRP A 1 267 ? 14.063 15.378 -9.902 1.00 84.00 267 TRP A C 1
ATOM 2021 O O . TRP A 1 267 ? 15.261 15.244 -9.697 1.00 84.00 267 TRP A O 1
ATOM 2031 N N . ASN A 1 268 ? 13.560 15.282 -11.137 1.00 87.38 268 ASN A N 1
ATOM 2032 C CA . ASN A 1 268 ? 14.330 14.860 -12.312 1.00 87.38 268 ASN A CA 1
ATOM 2033 C C . ASN A 1 268 ? 15.030 13.492 -12.145 1.00 87.38 268 ASN A C 1
ATOM 2035 O O . ASN A 1 268 ? 15.998 13.209 -12.843 1.00 87.38 268 ASN A O 1
ATOM 2039 N N . LEU A 1 269 ? 14.496 12.610 -11.287 1.00 88.56 269 LEU A N 1
ATOM 2040 C CA . LEU A 1 269 ? 15.024 11.253 -11.077 1.00 88.56 269 LEU A CA 1
ATOM 2041 C C . LEU A 1 269 ? 14.853 10.351 -12.302 1.00 88.56 269 LEU A C 1
ATOM 2043 O O . LEU A 1 269 ? 15.595 9.388 -12.490 1.00 88.56 269 LEU A O 1
ATOM 2047 N N . PHE A 1 270 ? 13.865 10.670 -13.137 1.00 88.19 270 PHE A N 1
ATOM 2048 C CA . PHE A 1 270 ? 13.731 10.134 -14.483 1.00 88.19 270 PHE A CA 1
ATOM 2049 C C . PHE A 1 270 ? 13.752 11.288 -15.481 1.00 88.19 270 PHE A C 1
ATOM 2051 O O . PHE A 1 270 ? 13.022 12.267 -15.330 1.00 88.19 270 PHE A O 1
ATOM 2058 N N . LEU A 1 271 ? 14.537 11.137 -16.549 1.00 81.44 271 LEU A N 1
ATOM 2059 C CA . LEU A 1 271 ? 14.669 12.148 -17.603 1.00 81.44 271 LEU A CA 1
ATOM 2060 C C . LEU A 1 271 ? 13.388 12.313 -18.430 1.00 81.44 271 LEU A C 1
ATOM 2062 O O . LEU A 1 271 ? 13.189 13.332 -19.096 1.00 81.44 271 LEU A O 1
ATOM 2066 N N . SER A 1 272 ? 12.527 11.294 -18.437 1.00 85.88 272 SER A N 1
ATOM 2067 C CA . SER A 1 272 ? 11.298 11.293 -19.215 1.00 85.88 272 SER A CA 1
ATOM 2068 C C . SER A 1 272 ? 10.238 10.353 -18.635 1.00 85.88 272 SER A C 1
ATOM 2070 O O . SER A 1 272 ? 10.541 9.396 -17.923 1.00 85.88 272 SER A O 1
ATOM 2072 N N . GLY A 1 273 ? 8.971 10.591 -18.996 1.00 87.19 273 GLY A N 1
ATOM 2073 C CA . GLY A 1 273 ? 7.876 9.658 -18.703 1.00 87.19 273 GLY A CA 1
ATOM 2074 C C . GLY A 1 273 ? 8.155 8.221 -19.178 1.00 87.19 273 GLY A C 1
ATOM 2075 O O . GLY A 1 273 ? 7.968 7.299 -18.393 1.00 87.19 273 GLY A O 1
ATOM 2076 N N . PRO A 1 274 ? 8.657 8.001 -20.408 1.00 88.38 274 PRO A N 1
ATOM 2077 C CA . PRO A 1 274 ? 9.116 6.689 -20.861 1.00 88.38 274 PRO A CA 1
ATOM 2078 C C . PRO A 1 274 ? 10.105 5.959 -19.952 1.00 88.38 274 PRO A C 1
ATOM 2080 O O . PRO A 1 274 ? 10.008 4.737 -19.837 1.00 88.38 274 PRO A O 1
ATOM 2083 N N . ASP A 1 275 ? 11.034 6.669 -19.313 1.00 86.50 275 ASP A N 1
ATOM 2084 C CA . ASP A 1 275 ? 11.996 6.040 -18.402 1.00 86.50 275 ASP A CA 1
ATOM 2085 C C . ASP A 1 275 ? 11.300 5.581 -17.115 1.00 86.50 275 ASP A C 1
ATOM 2087 O O . ASP A 1 275 ? 11.482 4.436 -16.699 1.00 86.50 275 ASP A O 1
ATOM 2091 N N . PHE A 1 276 ? 10.396 6.407 -16.572 1.00 90.44 276 PHE A N 1
ATOM 2092 C CA . PHE A 1 276 ? 9.521 6.020 -15.458 1.00 90.44 276 PHE A CA 1
ATOM 2093 C C . PHE A 1 276 ? 8.657 4.797 -15.813 1.00 90.44 276 PHE A C 1
ATOM 2095 O O . PHE A 1 276 ? 8.592 3.838 -15.046 1.00 90.44 276 PHE A O 1
ATOM 2102 N N . TRP A 1 277 ? 8.038 4.782 -17.000 1.00 91.69 277 TRP A N 1
ATOM 2103 C CA . TRP A 1 277 ? 7.202 3.664 -17.456 1.00 91.69 277 TRP A CA 1
ATOM 2104 C C . TRP A 1 277 ? 7.996 2.366 -17.565 1.00 91.69 277 TRP A C 1
ATOM 2106 O O . TRP A 1 277 ? 7.531 1.317 -17.123 1.00 91.69 277 TRP A O 1
ATOM 2116 N N . ARG A 1 278 ? 9.212 2.424 -18.119 1.00 89.69 278 ARG A N 1
ATOM 2117 C CA . ARG A 1 278 ? 10.091 1.256 -18.218 1.00 89.69 278 ARG A CA 1
ATOM 2118 C C . ARG A 1 278 ? 10.481 0.733 -16.836 1.00 89.69 278 ARG A C 1
ATOM 2120 O O . ARG A 1 278 ? 10.456 -0.484 -16.637 1.00 89.69 278 ARG A O 1
ATOM 2127 N N . ALA A 1 279 ? 10.816 1.626 -15.905 1.00 91.75 279 ALA A N 1
ATOM 2128 C CA . ALA A 1 279 ? 11.132 1.284 -14.519 1.00 91.75 279 ALA A CA 1
ATOM 2129 C C . ALA A 1 279 ? 9.954 0.581 -13.835 1.00 91.75 279 ALA A C 1
ATOM 2131 O O . ALA A 1 279 ? 10.094 -0.542 -13.347 1.00 91.75 279 ALA A O 1
ATOM 2132 N N . GLN A 1 280 ? 8.763 1.179 -13.908 1.00 94.12 280 GLN A N 1
ATOM 2133 C CA . GLN A 1 280 ? 7.558 0.617 -13.305 1.00 94.12 280 GLN A CA 1
ATOM 2134 C C . GLN A 1 280 ? 7.174 -0.733 -13.920 1.00 94.12 280 GLN A C 1
ATOM 2136 O O . GLN A 1 280 ? 6.868 -1.677 -13.191 1.00 94.12 280 GLN A O 1
ATOM 2141 N N . ALA A 1 281 ? 7.230 -0.849 -15.250 1.00 93.56 281 ALA A N 1
ATOM 2142 C CA . ALA A 1 281 ? 6.962 -2.098 -15.951 1.00 93.56 281 ALA A CA 1
ATOM 2143 C C . ALA A 1 281 ? 7.917 -3.194 -15.462 1.00 93.56 281 ALA A C 1
ATOM 2145 O O . ALA A 1 281 ? 7.475 -4.269 -15.050 1.00 93.56 281 ALA A O 1
ATOM 2146 N N . THR A 1 282 ? 9.228 -2.917 -15.477 1.00 92.56 282 THR A N 1
ATOM 2147 C CA . THR A 1 282 ? 10.288 -3.874 -15.108 1.00 92.56 282 THR A CA 1
ATOM 2148 C C . THR A 1 282 ? 10.117 -4.376 -13.685 1.00 92.56 282 THR A C 1
ATOM 2150 O O . THR A 1 282 ? 10.159 -5.587 -13.462 1.00 92.56 282 THR A O 1
ATOM 2153 N N . GLN A 1 283 ? 9.828 -3.472 -12.749 1.00 94.69 283 GLN A N 1
ATOM 2154 C CA . GLN A 1 283 ? 9.513 -3.826 -11.370 1.00 94.69 283 GLN A CA 1
ATOM 2155 C C . GLN A 1 283 ? 8.309 -4.774 -11.283 1.00 94.69 283 GLN A C 1
ATOM 2157 O O . GLN A 1 283 ? 8.378 -5.797 -10.604 1.00 94.69 283 GLN A O 1
ATOM 2162 N N . LEU A 1 284 ? 7.219 -4.494 -12.003 1.00 96.19 284 LEU A N 1
ATOM 2163 C CA . LEU A 1 284 ? 6.041 -5.369 -12.008 1.00 96.19 284 LEU A CA 1
ATOM 2164 C C . LEU A 1 284 ? 6.346 -6.753 -12.597 1.00 96.19 284 LEU A C 1
ATOM 2166 O O . LEU A 1 284 ? 5.848 -7.756 -12.089 1.00 96.19 284 LEU A O 1
ATOM 2170 N N . MET A 1 285 ? 7.211 -6.848 -13.611 1.00 95.19 285 MET A N 1
ATOM 2171 C CA . MET A 1 285 ? 7.655 -8.151 -14.128 1.00 95.19 285 MET A CA 1
ATOM 2172 C C . MET A 1 285 ? 8.524 -8.909 -13.137 1.00 95.19 285 MET A C 1
ATOM 2174 O O . MET A 1 285 ? 8.396 -10.131 -13.035 1.00 95.19 285 MET A O 1
ATOM 2178 N N . GLN A 1 286 ? 9.390 -8.212 -12.401 1.00 94.25 286 GLN A N 1
ATOM 2179 C CA . GLN A 1 286 ? 10.159 -8.822 -11.322 1.00 94.25 286 GLN A CA 1
ATOM 2180 C C . GLN A 1 286 ? 9.228 -9.372 -10.236 1.00 94.25 286 GLN A C 1
ATOM 2182 O O . GLN A 1 286 ? 9.450 -10.478 -9.754 1.00 94.25 286 GLN A O 1
ATOM 2187 N N . VAL A 1 287 ? 8.152 -8.661 -9.901 1.00 96.62 287 VAL A N 1
ATOM 2188 C CA . VAL A 1 287 ? 7.125 -9.156 -8.973 1.00 96.62 287 VAL A CA 1
ATOM 2189 C C . VAL A 1 287 ? 6.396 -10.378 -9.545 1.00 96.62 287 VAL A C 1
ATOM 2191 O O . VAL A 1 287 ? 6.244 -11.376 -8.847 1.00 96.62 287 VAL A O 1
ATOM 2194 N N . ALA A 1 288 ? 6.017 -10.354 -10.825 1.00 96.44 288 ALA A N 1
ATOM 2195 C CA . ALA A 1 288 ? 5.262 -11.434 -11.467 1.00 96.44 288 ALA A CA 1
ATOM 2196 C C . ALA A 1 288 ? 6.070 -12.715 -11.745 1.00 96.44 288 ALA A C 1
ATOM 2198 O O . ALA A 1 288 ? 5.490 -13.794 -11.850 1.00 96.44 288 ALA A O 1
ATOM 2199 N N . THR A 1 289 ? 7.387 -12.605 -11.947 1.00 96.06 289 THR A N 1
ATOM 2200 C CA . THR A 1 289 ? 8.214 -13.715 -12.469 1.00 96.06 289 THR A CA 1
ATOM 2201 C C . THR A 1 289 ? 9.532 -13.935 -11.732 1.00 96.06 289 THR A C 1
ATOM 2203 O O . THR A 1 289 ? 10.193 -14.951 -11.947 1.00 96.06 289 THR A O 1
ATOM 2206 N N . GLY A 1 290 ? 9.945 -12.984 -10.895 1.00 94.69 290 GLY A N 1
ATOM 2207 C CA . GLY A 1 290 ? 11.188 -13.049 -10.139 1.00 94.69 290 GLY A CA 1
ATOM 2208 C C . GLY A 1 290 ? 11.050 -13.863 -8.849 1.00 94.69 290 GLY A C 1
ATOM 2209 O O . GLY A 1 290 ? 9.939 -14.076 -8.367 1.00 94.69 290 GLY A O 1
ATOM 2210 N N . PRO A 1 291 ? 12.180 -14.293 -8.261 1.00 93.75 291 PRO A N 1
ATOM 2211 C CA . PRO A 1 291 ? 12.202 -15.158 -7.078 1.00 93.75 291 PRO A CA 1
ATOM 2212 C C . PRO A 1 291 ? 11.947 -14.427 -5.746 1.00 93.75 291 PRO A C 1
ATOM 2214 O O . PRO A 1 291 ? 11.887 -15.081 -4.707 1.00 93.75 291 PRO A O 1
ATOM 2217 N N . GLY A 1 292 ? 11.845 -13.098 -5.766 1.00 90.56 292 GLY A N 1
ATOM 2218 C CA . GLY A 1 292 ? 11.922 -12.239 -4.583 1.00 90.56 292 GLY A CA 1
ATOM 2219 C C . GLY A 1 292 ? 13.256 -11.524 -4.444 1.00 90.56 292 GLY A C 1
ATOM 2220 O O . GLY A 1 292 ? 14.157 -11.705 -5.270 1.00 90.56 292 GLY A O 1
ATOM 2221 N N . GLY A 1 293 ? 13.321 -10.636 -3.455 1.00 92.00 293 GLY A N 1
ATOM 2222 C CA . GLY A 1 293 ? 14.506 -9.857 -3.111 1.00 92.00 293 GLY A CA 1
ATOM 2223 C C . GLY A 1 293 ? 15.352 -10.564 -2.056 1.00 92.00 293 GLY A C 1
ATOM 2224 O O . GLY A 1 293 ? 15.755 -11.714 -2.240 1.00 92.00 293 GLY A O 1
ATOM 2225 N N . LEU A 1 294 ? 15.650 -9.864 -0.959 1.00 93.75 294 LEU A N 1
ATOM 2226 C CA . LEU A 1 294 ? 16.393 -10.425 0.178 1.00 93.75 294 LEU A CA 1
ATOM 2227 C C . LEU A 1 294 ? 15.677 -11.625 0.812 1.00 93.75 294 LEU A C 1
ATOM 2229 O O . LEU A 1 294 ? 16.325 -12.619 1.147 1.00 93.75 294 LEU A O 1
ATOM 2233 N N . GLU A 1 295 ? 14.355 -11.551 0.912 1.00 92.62 295 GLU A N 1
ATOM 2234 C CA . GLU A 1 295 ? 13.478 -12.653 1.270 1.00 92.62 295 GLU A CA 1
ATOM 2235 C C . GLU A 1 295 ? 12.775 -13.185 0.009 1.00 92.62 295 GLU A C 1
ATOM 2237 O O . GLU A 1 295 ? 12.207 -12.411 -0.770 1.00 92.62 295 GLU A O 1
ATOM 2242 N N . PRO A 1 296 ? 12.835 -14.504 -0.250 1.00 93.12 296 PRO A N 1
ATOM 2243 C CA . PRO A 1 296 ? 12.190 -15.090 -1.413 1.00 93.12 296 PRO A CA 1
ATOM 2244 C C . PRO A 1 296 ? 10.673 -15.152 -1.236 1.00 93.12 296 PRO A C 1
ATOM 2246 O O . PRO A 1 296 ? 10.156 -15.336 -0.132 1.00 93.12 296 PRO A O 1
ATOM 2249 N N . TRP A 1 297 ? 9.952 -15.114 -2.352 1.00 93.56 297 TRP A N 1
ATOM 2250 C CA . TRP A 1 297 ? 8.501 -15.269 -2.350 1.00 93.56 297 TRP A CA 1
ATOM 2251 C C . TRP A 1 297 ? 8.089 -16.666 -1.892 1.00 93.56 297 TRP A C 1
ATOM 2253 O O . TRP A 1 297 ? 8.422 -17.666 -2.529 1.00 93.56 297 TRP A O 1
ATOM 2263 N N . ALA A 1 298 ? 7.298 -16.744 -0.819 1.00 89.94 298 ALA A N 1
ATOM 2264 C CA . ALA A 1 298 ? 6.678 -18.002 -0.402 1.00 89.94 298 ALA A CA 1
ATOM 2265 C C . ALA A 1 298 ? 5.646 -18.493 -1.436 1.00 89.94 298 ALA A C 1
ATOM 2267 O O . ALA A 1 298 ? 5.516 -19.692 -1.683 1.00 89.94 298 ALA A O 1
ATOM 2268 N N . VAL A 1 299 ? 4.928 -17.551 -2.052 1.00 94.62 299 VAL A N 1
ATOM 2269 C CA . VAL A 1 299 ? 4.005 -17.753 -3.175 1.00 94.62 299 VAL A CA 1
ATOM 2270 C C . VAL A 1 299 ? 4.291 -16.653 -4.186 1.00 94.62 299 VAL A C 1
ATOM 2272 O O . VAL A 1 299 ? 4.370 -15.493 -3.791 1.00 94.62 299 VAL A O 1
ATOM 2275 N N . GLN A 1 300 ? 4.431 -16.999 -5.471 1.00 97.25 300 GLN A N 1
ATOM 2276 C CA . GLN A 1 300 ? 4.665 -16.005 -6.520 1.00 97.25 300 GLN A CA 1
ATOM 2277 C C . GLN A 1 300 ? 3.547 -14.944 -6.502 1.00 97.25 300 GLN A C 1
ATOM 2279 O O . GLN A 1 300 ? 2.374 -15.312 -6.654 1.00 97.25 300 GLN A O 1
ATOM 2284 N N . PRO A 1 301 ? 3.876 -13.652 -6.339 1.00 98.19 301 PRO A N 1
ATOM 2285 C CA . PRO A 1 301 ? 2.888 -12.588 -6.408 1.00 98.19 301 PRO A CA 1
ATOM 2286 C C . PRO A 1 301 ? 2.246 -12.480 -7.793 1.00 98.19 301 PRO A C 1
ATOM 2288 O O . PRO A 1 301 ? 2.903 -12.677 -8.819 1.00 98.19 301 PRO A O 1
ATOM 2291 N N . GLY A 1 302 ? 0.965 -12.126 -7.821 1.00 98.25 302 GLY A N 1
ATOM 2292 C CA . GLY A 1 302 ? 0.308 -11.648 -9.035 1.00 98.25 302 GLY A CA 1
ATOM 2293 C C . GLY A 1 302 ? 0.619 -10.169 -9.258 1.00 98.25 302 GLY A C 1
ATOM 2294 O O . GLY A 1 302 ? 0.906 -9.438 -8.304 1.00 98.25 302 GLY A O 1
ATOM 2295 N N . ALA A 1 303 ? 0.581 -9.717 -10.510 1.00 98.19 303 ALA A N 1
ATOM 2296 C CA . ALA A 1 303 ? 0.829 -8.314 -10.829 1.00 98.19 303 ALA A CA 1
ATOM 2297 C C . ALA A 1 303 ? -0.051 -7.798 -11.970 1.00 98.19 303 ALA A C 1
ATOM 2299 O O . ALA A 1 303 ? -0.134 -8.413 -13.034 1.00 98.19 303 ALA A O 1
ATOM 2300 N N . PHE A 1 304 ? -0.649 -6.625 -11.783 1.00 98.06 304 PHE A N 1
ATOM 2301 C CA . PHE A 1 304 ? -1.394 -5.918 -12.820 1.00 98.06 304 PHE A CA 1
ATOM 2302 C C . PHE A 1 304 ? -0.777 -4.539 -13.056 1.00 98.06 304 PHE A C 1
ATOM 2304 O O . PHE A 1 304 ? -0.622 -3.749 -12.125 1.00 98.06 304 PHE A O 1
ATOM 2311 N N . GLY A 1 305 ? -0.398 -4.269 -14.303 1.00 96.75 305 GLY A N 1
ATOM 2312 C CA . GLY A 1 305 ? 0.277 -3.035 -14.697 1.00 96.75 305 GLY A CA 1
ATOM 2313 C C . GLY A 1 305 ? -0.319 -2.426 -15.952 1.00 96.75 305 GLY A C 1
ATOM 2314 O O . GLY A 1 305 ? 0.316 -2.514 -17.005 1.00 96.75 305 GLY A O 1
ATOM 2315 N N . PRO A 1 306 ? -1.528 -1.847 -15.892 1.00 95.44 306 PRO A N 1
ATOM 2316 C CA . PRO A 1 306 ? -2.073 -1.105 -17.014 1.00 95.44 306 PRO A CA 1
ATOM 2317 C C . PRO A 1 306 ? -1.345 0.236 -17.165 1.00 95.44 306 PRO A C 1
ATOM 2319 O O . PRO A 1 306 ? -0.589 0.659 -16.297 1.00 95.44 306 PRO A O 1
ATOM 2322 N N . LYS A 1 307 ? -1.592 0.926 -18.272 1.00 93.06 307 LYS A N 1
ATOM 2323 C CA . LYS A 1 307 ? -1.131 2.291 -18.523 1.00 93.06 307 LYS A CA 1
ATOM 2324 C C . LYS A 1 307 ? -2.332 3.198 -18.756 1.00 93.06 307 LYS A C 1
ATOM 2326 O O . LYS A 1 307 ? -2.641 3.532 -19.904 1.00 93.06 307 LYS A O 1
ATOM 2331 N N . CYS A 1 308 ? -3.019 3.542 -17.674 1.00 92.38 308 CYS A N 1
ATOM 2332 C CA . CYS A 1 308 ? -4.285 4.269 -17.677 1.00 92.38 308 CYS A CA 1
ATOM 2333 C C . CYS A 1 308 ? -4.182 5.710 -17.164 1.00 92.38 308 CYS A C 1
ATOM 2335 O O . CYS A 1 308 ? -5.170 6.431 -17.255 1.00 92.38 308 CYS A O 1
ATOM 2337 N N . ASP A 1 309 ? -3.008 6.153 -16.690 1.00 93.38 309 ASP A N 1
ATOM 2338 C CA . ASP A 1 309 ? -2.854 7.466 -16.028 1.00 93.38 309 ASP A CA 1
ATOM 2339 C C . ASP A 1 309 ? -3.732 7.583 -14.772 1.00 93.38 309 ASP A C 1
ATOM 2341 O O . ASP A 1 309 ? -4.222 8.661 -14.434 1.00 93.38 309 ASP A O 1
ATOM 2345 N N . LEU A 1 310 ? -3.944 6.464 -14.074 1.00 93.31 310 LEU A N 1
ATOM 2346 C CA . LEU A 1 310 ? -4.758 6.398 -12.870 1.00 93.31 310 LEU A CA 1
ATOM 2347 C C . LEU A 1 310 ? -3.907 6.075 -11.653 1.00 93.31 310 LEU A C 1
ATOM 2349 O O . LEU A 1 310 ? -2.921 5.352 -11.726 1.00 93.31 310 LEU A O 1
ATOM 2353 N N . HIS A 1 311 ? -4.292 6.665 -10.526 1.00 95.06 311 HIS A N 1
ATOM 2354 C CA . HIS A 1 311 ? -3.631 6.383 -9.264 1.00 95.06 311 HIS A CA 1
ATOM 2355 C C . HIS A 1 311 ? -4.208 5.098 -8.664 1.00 95.06 311 HIS A C 1
ATOM 2357 O O . HIS A 1 311 ? -3.503 4.113 -8.566 1.00 95.06 311 HIS A O 1
ATOM 2363 N N . ILE A 1 312 ? -5.509 5.068 -8.358 1.00 95.44 312 ILE A N 1
ATOM 2364 C CA . ILE A 1 312 ? -6.192 3.959 -7.664 1.00 95.44 312 ILE A CA 1
ATOM 2365 C C . ILE A 1 312 ? -7.182 3.286 -8.619 1.00 95.44 312 ILE A C 1
ATOM 2367 O O . ILE A 1 312 ? -7.761 3.953 -9.479 1.00 95.44 312 ILE A O 1
ATOM 2371 N N . SER A 1 313 ? -7.412 1.980 -8.476 1.00 95.25 313 SER A N 1
ATOM 2372 C CA . SER A 1 313 ? -8.412 1.249 -9.275 1.00 95.25 313 SER A CA 1
ATOM 2373 C C . SER A 1 313 ? -9.242 0.236 -8.484 1.00 95.25 313 SER A C 1
ATOM 2375 O O . SER A 1 313 ? -10.263 -0.229 -8.982 1.00 95.25 313 SER A O 1
ATOM 2377 N N . ILE A 1 314 ? -8.864 -0.113 -7.253 1.00 96.12 314 ILE A N 1
ATOM 2378 C CA . ILE A 1 314 ? -9.524 -1.188 -6.498 1.00 96.12 314 ILE A CA 1
ATOM 2379 C C . ILE A 1 314 ? -10.889 -0.793 -5.906 1.00 96.12 314 ILE A C 1
ATOM 2381 O O . ILE A 1 314 ? -11.712 -1.656 -5.596 1.00 96.12 314 ILE A O 1
ATOM 2385 N N . LEU A 1 315 ? -11.151 0.506 -5.734 1.00 93.62 315 LEU A N 1
ATOM 2386 C CA . LEU A 1 315 ? -12.328 1.019 -5.015 1.00 93.62 315 LEU A CA 1
ATOM 2387 C C . LEU A 1 315 ? -13.521 1.374 -5.916 1.00 93.62 315 LEU A C 1
ATOM 2389 O O . LEU A 1 315 ? -14.587 1.742 -5.412 1.00 93.62 315 LEU A O 1
ATOM 2393 N N . ASP A 1 316 ? -13.366 1.290 -7.234 1.00 91.50 316 ASP A N 1
ATOM 2394 C CA . ASP A 1 316 ? -14.379 1.718 -8.195 1.00 91.50 316 ASP A CA 1
ATOM 2395 C C . ASP A 1 316 ? -14.563 0.710 -9.347 1.00 91.50 316 ASP A C 1
ATOM 2397 O O . ASP A 1 316 ? -14.206 -0.464 -9.245 1.00 91.50 316 ASP A O 1
ATOM 2401 N N . ASN A 1 317 ? -15.216 1.136 -10.430 1.00 93.12 317 ASN A N 1
ATOM 2402 C CA . ASN A 1 317 ? -15.484 0.260 -11.568 1.00 93.12 317 ASN A CA 1
ATOM 2403 C C . ASN A 1 317 ? -14.226 -0.115 -12.360 1.00 93.12 317 ASN A C 1
ATOM 2405 O O . ASN A 1 317 ? -14.273 -1.115 -13.078 1.00 93.12 317 ASN A O 1
ATOM 2409 N N . HIS A 1 318 ? -13.121 0.618 -12.204 1.00 94.44 318 HIS A N 1
ATOM 2410 C CA . HIS A 1 318 ? -11.851 0.302 -12.848 1.00 94.44 318 HIS A CA 1
ATOM 2411 C C . HIS A 1 318 ? -11.340 -1.085 -12.448 1.00 94.44 318 HIS A C 1
ATOM 2413 O O . HIS A 1 318 ? -10.735 -1.774 -13.268 1.00 94.44 318 HIS A O 1
ATOM 2419 N N . PHE A 1 319 ? -11.684 -1.556 -11.243 1.00 96.56 319 PHE A N 1
ATOM 2420 C CA . PHE A 1 319 ? -11.405 -2.919 -10.790 1.00 96.56 319 PHE A CA 1
ATOM 2421 C C . PHE A 1 319 ? -11.925 -3.991 -11.763 1.00 96.56 319 PHE A C 1
ATOM 2423 O O . PHE A 1 319 ? -11.318 -5.048 -11.902 1.00 96.56 319 PHE A O 1
ATOM 2430 N N . TYR A 1 320 ? -13.019 -3.706 -12.474 1.00 95.56 320 TYR A N 1
ATOM 2431 C CA . TYR A 1 320 ? -13.651 -4.623 -13.426 1.00 95.56 320 TYR A CA 1
ATOM 2432 C C . TYR A 1 320 ? -13.425 -4.248 -14.891 1.00 95.56 320 TYR A C 1
ATOM 2434 O O . TYR A 1 320 ? -13.577 -5.105 -15.757 1.00 95.56 320 TYR A O 1
ATOM 2442 N N . SER A 1 321 ? -13.147 -2.976 -15.187 1.00 91.12 321 SER A N 1
ATOM 2443 C CA . SER A 1 321 ? -13.140 -2.455 -16.560 1.00 91.12 321 SER A CA 1
ATOM 2444 C C . SER A 1 321 ? -11.752 -2.197 -17.140 1.00 91.12 321 SER A C 1
ATOM 2446 O O . SER A 1 321 ? -11.645 -1.962 -18.343 1.00 91.12 321 SER A O 1
ATOM 2448 N N . HIS A 1 322 ? -10.699 -2.206 -16.321 1.00 90.62 322 HIS A N 1
ATOM 2449 C CA . HIS A 1 322 ? -9.337 -2.014 -16.805 1.00 90.62 322 HIS A CA 1
ATOM 2450 C C . HIS A 1 322 ? -8.749 -3.288 -17.365 1.00 90.62 322 HIS A C 1
ATOM 2452 O O . HIS A 1 322 ? -8.696 -4.296 -16.672 1.00 90.62 322 HIS A O 1
ATOM 2458 N N . HIS A 1 323 ? -8.195 -3.199 -18.570 1.00 91.44 323 HIS A N 1
ATOM 2459 C CA . HIS A 1 323 ? -7.484 -4.301 -19.206 1.00 91.44 323 HIS A CA 1
ATOM 2460 C C . HIS A 1 323 ? -6.226 -3.766 -19.889 1.00 91.44 323 HIS A C 1
ATOM 2462 O O . HIS A 1 323 ? -6.278 -2.727 -20.551 1.00 91.44 323 HIS A O 1
ATOM 2468 N N . VAL A 1 324 ? -5.105 -4.493 -19.816 1.00 88.81 324 VAL A N 1
ATOM 2469 C CA . VAL A 1 324 ? -3.892 -4.123 -20.575 1.00 88.81 324 VAL A CA 1
ATOM 2470 C C . VAL A 1 324 ? -4.169 -4.145 -22.082 1.00 88.81 324 VAL A C 1
ATOM 2472 O O . VAL A 1 324 ? -3.651 -3.319 -22.829 1.00 88.81 324 VAL A O 1
ATOM 2475 N N . ASN A 1 325 ? -5.020 -5.067 -22.542 1.00 85.62 325 ASN A N 1
ATOM 2476 C CA . ASN A 1 325 ? -5.383 -5.223 -23.949 1.00 85.62 325 ASN A CA 1
ATOM 2477 C C . ASN A 1 325 ? -6.873 -5.621 -24.123 1.00 85.62 325 ASN A C 1
ATOM 2479 O O . ASN A 1 325 ? -7.484 -6.082 -23.163 1.00 85.62 325 ASN A O 1
ATOM 2483 N N . PRO A 1 326 ? -7.473 -5.497 -25.331 1.00 78.56 326 PRO A N 1
ATOM 2484 C CA . PRO A 1 326 ? -8.907 -5.758 -25.555 1.00 78.56 326 PRO A CA 1
ATOM 2485 C C . PRO A 1 326 ? -9.418 -7.160 -25.230 1.00 78.56 326 PRO A C 1
ATOM 2487 O O . PRO A 1 326 ? -10.619 -7.336 -25.056 1.00 78.56 326 PRO A O 1
ATOM 2490 N N . ALA A 1 327 ? -8.535 -8.155 -25.204 1.00 81.12 327 ALA A N 1
ATOM 2491 C CA . ALA A 1 327 ? -8.867 -9.529 -24.843 1.00 81.12 327 ALA A CA 1
ATOM 2492 C C . ALA A 1 327 ? -8.296 -9.913 -23.466 1.00 81.12 327 ALA A C 1
ATOM 2494 O O . ALA A 1 327 ? -8.312 -11.090 -23.107 1.00 81.12 327 ALA A O 1
ATOM 2495 N N . GLY A 1 328 ? -7.742 -8.938 -22.740 1.00 86.12 328 GLY A N 1
ATOM 2496 C CA . GLY A 1 328 ? -7.087 -9.122 -21.458 1.00 86.12 328 GLY A CA 1
ATOM 2497 C C . GLY A 1 328 ? -8.092 -9.331 -20.337 1.00 86.12 328 GLY A C 1
ATOM 2498 O O . GLY A 1 328 ? -9.282 -9.044 -20.463 1.00 86.12 328 GLY A O 1
ATOM 2499 N N . LEU A 1 329 ? -7.589 -9.827 -19.218 1.00 94.88 329 LEU A N 1
ATOM 2500 C CA . LEU A 1 329 ? -8.366 -9.962 -17.995 1.00 94.88 329 LEU A CA 1
ATOM 2501 C C . LEU A 1 329 ? -8.392 -8.640 -17.230 1.00 94.88 329 LEU A C 1
ATOM 2503 O O . LEU A 1 329 ? -7.488 -7.817 -17.389 1.00 94.88 329 LEU A O 1
ATOM 2507 N N . SER A 1 330 ? -9.452 -8.424 -16.452 1.00 96.25 330 SER A N 1
ATOM 2508 C CA . SER A 1 330 ? -9.536 -7.242 -15.595 1.00 96.25 330 SER A CA 1
ATOM 2509 C C . SER A 1 330 ? -8.620 -7.353 -14.375 1.00 96.25 330 SER A C 1
ATOM 2511 O O . SER A 1 330 ? -8.126 -8.440 -14.062 1.00 96.25 330 SER A O 1
ATOM 2513 N N . PHE A 1 331 ? -8.429 -6.251 -13.640 1.00 97.00 331 PHE A N 1
ATOM 2514 C CA . PHE A 1 331 ? -7.757 -6.294 -12.335 1.00 97.00 331 PHE A CA 1
ATOM 2515 C C . PHE A 1 331 ? -8.420 -7.341 -11.416 1.00 97.00 331 PHE A C 1
ATOM 2517 O O . PHE A 1 331 ? -7.739 -8.209 -10.871 1.00 97.00 331 PHE A O 1
ATOM 2524 N N . HIS A 1 332 ? -9.752 -7.330 -11.321 1.00 97.75 332 HIS A N 1
ATOM 2525 C CA . HIS A 1 332 ? -10.535 -8.315 -10.579 1.00 97.75 332 HIS A CA 1
ATOM 2526 C C . HIS A 1 332 ? -10.239 -9.754 -11.015 1.00 97.75 332 HIS A C 1
ATOM 2528 O O . HIS A 1 332 ? -9.941 -10.600 -10.173 1.00 97.75 332 HIS A O 1
ATOM 2534 N N . ASP A 1 333 ? -10.301 -10.030 -12.318 1.00 97.88 333 ASP A N 1
ATOM 2535 C CA . ASP A 1 333 ? -10.144 -11.390 -12.840 1.00 97.88 333 ASP A CA 1
ATOM 2536 C C . ASP A 1 333 ? -8.735 -11.937 -12.580 1.00 97.88 333 ASP A C 1
ATOM 2538 O O . ASP A 1 333 ? -8.569 -13.119 -12.287 1.00 97.88 333 ASP A O 1
ATOM 2542 N N . LEU A 1 334 ? -7.710 -11.083 -12.658 1.00 98.25 334 LEU A N 1
ATOM 2543 C CA . LEU A 1 334 ? -6.328 -11.464 -12.368 1.00 98.25 334 LEU A CA 1
ATOM 2544 C C . LEU A 1 334 ? -6.110 -11.738 -10.879 1.00 98.25 334 LEU A C 1
ATOM 2546 O O . LEU A 1 334 ? -5.437 -12.712 -10.542 1.00 98.25 334 LEU A O 1
ATOM 2550 N N . VAL A 1 335 ? -6.696 -10.923 -9.995 1.00 98.19 335 VAL A N 1
ATOM 2551 C CA . VAL A 1 335 ? -6.667 -11.160 -8.544 1.00 98.19 335 VAL A CA 1
ATOM 2552 C C . VAL A 1 335 ? -7.359 -12.478 -8.206 1.00 98.19 335 VAL A C 1
ATOM 2554 O O . VAL A 1 335 ? -6.803 -13.282 -7.457 1.00 98.19 335 VAL A O 1
ATOM 2557 N N . ASP A 1 336 ? -8.550 -12.719 -8.759 1.00 97.81 336 ASP A N 1
ATOM 2558 C CA . ASP A 1 336 ? -9.299 -13.951 -8.510 1.00 97.81 336 ASP A CA 1
ATOM 2559 C C . ASP A 1 336 ? -8.553 -15.173 -9.063 1.00 97.81 336 ASP A C 1
ATOM 2561 O O . ASP A 1 336 ? -8.401 -16.173 -8.361 1.00 97.81 336 ASP A O 1
ATOM 2565 N N . ASN A 1 337 ? -7.982 -15.084 -10.267 1.00 98.19 337 ASN A N 1
ATOM 2566 C CA . ASN A 1 337 ? -7.136 -16.144 -10.806 1.00 98.19 337 ASN A CA 1
ATOM 2567 C C . ASN A 1 337 ? -5.934 -16.428 -9.903 1.00 98.19 337 ASN A C 1
ATOM 2569 O O . ASN A 1 337 ? -5.721 -17.579 -9.530 1.00 98.19 337 ASN A O 1
ATOM 2573 N N . TRP A 1 338 ? -5.175 -15.397 -9.523 1.00 98.25 338 TRP A N 1
ATOM 2574 C CA . TRP A 1 338 ? -4.002 -15.538 -8.661 1.00 98.25 338 TRP A CA 1
ATOM 2575 C C . TRP A 1 338 ? -4.350 -16.217 -7.333 1.00 98.25 338 TRP A C 1
ATOM 2577 O O . TRP A 1 338 ? -3.719 -17.211 -6.967 1.00 98.25 338 TRP A O 1
ATOM 2587 N N . ARG A 1 339 ? -5.404 -15.745 -6.655 1.00 96.62 339 ARG A N 1
ATOM 2588 C CA . ARG A 1 339 ? -5.874 -16.297 -5.375 1.00 96.62 339 ARG A CA 1
ATOM 2589 C C . ARG A 1 339 ? -6.247 -17.774 -5.487 1.00 96.62 339 ARG A C 1
ATOM 2591 O O . ARG A 1 339 ? -5.929 -18.564 -4.604 1.00 96.62 339 ARG A O 1
ATOM 2598 N N . ASN A 1 340 ? -6.887 -18.156 -6.591 1.00 96.62 340 ASN A N 1
ATOM 2599 C CA . ASN A 1 340 ? -7.306 -19.533 -6.851 1.00 96.62 340 ASN A CA 1
ATOM 2600 C C . ASN A 1 340 ? -6.210 -20.401 -7.508 1.00 96.62 340 ASN A C 1
ATOM 2602 O O . ASN A 1 340 ? -6.474 -21.552 -7.861 1.00 96.62 340 ASN A O 1
ATOM 2606 N N . GLY A 1 341 ? -4.989 -19.883 -7.697 1.00 96.44 341 GLY A N 1
ATOM 2607 C CA . GLY A 1 341 ? -3.890 -20.608 -8.345 1.00 96.44 341 GLY A CA 1
ATOM 2608 C C . GLY A 1 341 ? -4.112 -20.881 -9.840 1.00 96.44 341 GLY A C 1
ATOM 2609 O O . GLY A 1 341 ? -3.587 -21.856 -10.380 1.00 96.44 341 GLY A O 1
ATOM 2610 N N . LEU A 1 342 ? -4.914 -20.052 -10.506 1.00 97.94 342 LEU A N 1
ATOM 2611 C CA . LEU A 1 342 ? -5.234 -20.124 -11.930 1.00 97.94 342 LEU A CA 1
ATOM 2612 C C . LEU A 1 342 ? -4.373 -19.150 -12.745 1.00 97.94 342 LEU A C 1
ATOM 2614 O O . LEU A 1 342 ? -3.865 -18.151 -12.242 1.00 97.94 342 LEU A O 1
ATOM 2618 N N . ALA A 1 343 ? -4.229 -19.444 -14.037 1.00 96.00 343 ALA A N 1
ATOM 2619 C CA . ALA A 1 343 ? -3.544 -18.581 -14.993 1.00 96.00 343 ALA A CA 1
ATOM 2620 C C . ALA A 1 343 ? -4.544 -17.937 -15.976 1.00 96.00 343 ALA A C 1
ATOM 2622 O O . ALA A 1 343 ? -5.507 -18.602 -16.367 1.00 96.00 343 ALA A O 1
ATOM 2623 N N . PRO A 1 344 ? -4.277 -16.707 -16.459 1.00 96.38 344 PRO A N 1
ATOM 2624 C CA . PRO A 1 344 ? -3.159 -15.842 -16.075 1.00 96.38 344 PRO A CA 1
ATOM 2625 C C . PRO A 1 344 ? -3.396 -15.156 -14.717 1.00 96.38 344 PRO A C 1
ATOM 2627 O O . PRO A 1 344 ? -4.519 -14.776 -14.403 1.00 96.38 344 PRO A O 1
ATOM 2630 N N . ALA A 1 345 ? -2.319 -14.996 -13.942 1.00 96.88 345 ALA A N 1
ATOM 2631 C CA . ALA A 1 345 ? -2.293 -14.319 -12.636 1.00 96.88 345 ALA A CA 1
ATOM 2632 C C . ALA A 1 345 ? -1.617 -12.933 -12.694 1.00 96.88 345 ALA A C 1
ATOM 2634 O O . ALA A 1 345 ? -1.504 -12.253 -11.678 1.00 96.88 345 ALA A O 1
ATOM 2635 N N . SER A 1 346 ? -1.159 -12.530 -13.883 1.00 97.31 346 SER A N 1
ATOM 2636 C CA . SER A 1 346 ? -0.541 -11.230 -14.129 1.00 97.31 346 SER A CA 1
ATOM 2637 C C . SER A 1 346 ? -0.825 -10.755 -15.553 1.00 97.31 346 SER A C 1
ATOM 2639 O O . SER A 1 346 ? -0.891 -11.575 -16.472 1.00 97.31 346 SER A O 1
ATOM 2641 N N . ASP A 1 347 ? -0.940 -9.442 -15.737 1.00 96.00 347 ASP A N 1
ATOM 2642 C CA . ASP A 1 347 ? -0.979 -8.780 -17.046 1.00 96.00 347 ASP A CA 1
ATOM 2643 C C . ASP A 1 347 ? -0.352 -7.386 -16.912 1.00 96.00 347 ASP A C 1
ATOM 2645 O O . ASP A 1 347 ? -0.764 -6.581 -16.075 1.00 96.00 347 ASP A O 1
ATOM 2649 N N . ILE A 1 348 ? 0.699 -7.112 -17.683 1.00 95.19 348 ILE A N 1
ATOM 2650 C CA . ILE A 1 348 ? 1.510 -5.897 -17.549 1.00 95.19 348 ILE A CA 1
ATOM 2651 C C . ILE A 1 348 ? 1.753 -5.326 -18.940 1.00 95.19 348 ILE A C 1
ATOM 2653 O O . ILE A 1 348 ? 2.184 -6.033 -19.855 1.00 95.19 348 ILE A O 1
ATOM 2657 N N . GLN A 1 349 ? 1.503 -4.030 -19.097 1.00 91.06 349 GLN A N 1
ATOM 2658 C CA . GLN A 1 349 ? 1.713 -3.321 -20.348 1.00 91.06 349 GLN A CA 1
ATOM 2659 C C . GLN A 1 349 ? 3.190 -3.436 -20.794 1.00 91.06 349 GLN A C 1
ATOM 2661 O O . GLN A 1 349 ? 4.097 -3.148 -20.008 1.00 91.06 349 GLN A O 1
ATOM 2666 N N . PRO A 1 350 ? 3.466 -3.849 -22.052 1.00 80.88 350 PRO A N 1
ATOM 2667 C CA . PRO A 1 350 ? 4.810 -4.177 -22.536 1.00 80.88 350 PRO A CA 1
ATOM 2668 C C . PRO A 1 350 ? 5.712 -2.963 -22.837 1.00 80.88 350 PRO A C 1
ATOM 2670 O O . PRO A 1 350 ? 6.339 -2.885 -23.894 1.00 80.88 350 PRO A O 1
ATOM 2673 N N . ASP A 1 351 ? 5.851 -2.034 -21.894 1.00 76.75 351 ASP A N 1
ATOM 2674 C CA . ASP A 1 351 ? 6.657 -0.811 -22.044 1.00 76.75 351 ASP A CA 1
ATOM 2675 C C . ASP A 1 351 ? 8.166 -1.018 -21.748 1.00 76.75 351 ASP A C 1
ATOM 2677 O O . ASP A 1 351 ? 8.946 -0.070 -21.667 1.00 76.75 351 ASP A O 1
ATOM 2681 N N . PHE A 1 352 ? 8.613 -2.275 -21.664 1.00 62.69 352 PHE A N 1
ATOM 2682 C CA . PHE A 1 352 ? 9.982 -2.684 -21.314 1.00 62.69 352 PHE A CA 1
ATOM 2683 C C . PHE A 1 352 ? 11.048 -2.307 -22.349 1.00 62.69 352 PHE A C 1
ATOM 2685 O O . PHE A 1 352 ? 12.167 -1.956 -21.989 1.00 62.69 352 PHE A O 1
ATOM 2692 N N . ASN A 1 353 ? 10.721 -2.405 -23.643 1.00 53.47 353 ASN A N 1
ATOM 2693 C CA . ASN A 1 353 ? 11.719 -2.406 -24.726 1.00 53.47 353 ASN A CA 1
ATOM 2694 C C . ASN A 1 353 ? 11.305 -1.633 -25.989 1.00 53.47 353 ASN A C 1
ATOM 2696 O O . ASN A 1 353 ? 12.098 -1.521 -26.924 1.00 53.47 353 ASN A O 1
ATOM 2700 N N . ALA A 1 354 ? 10.082 -1.108 -26.062 1.00 43.69 354 ALA A N 1
ATOM 2701 C CA . ALA A 1 354 ? 9.621 -0.418 -27.257 1.00 43.69 354 ALA A CA 1
ATOM 2702 C C . ALA A 1 354 ? 10.008 1.066 -27.197 1.00 43.69 354 ALA A C 1
ATOM 2704 O O . ALA A 1 354 ? 9.562 1.814 -26.327 1.00 43.69 354 ALA A O 1
ATOM 2705 N N . GLY A 1 355 ? 10.832 1.506 -28.152 1.00 52.59 355 GLY A N 1
ATOM 2706 C CA . GLY A 1 355 ? 10.748 2.892 -28.602 1.00 52.59 355 GLY A CA 1
ATOM 2707 C C . GLY A 1 355 ? 9.322 3.167 -29.087 1.00 52.59 355 GLY A C 1
ATOM 2708 O O . GLY A 1 355 ? 8.622 2.242 -29.497 1.00 52.59 355 GLY A O 1
ATOM 2709 N N . ALA A 1 356 ? 8.884 4.422 -29.008 1.00 53.84 356 ALA A N 1
ATOM 2710 C CA . ALA A 1 356 ? 7.548 4.839 -29.429 1.00 53.84 356 ALA A CA 1
ATOM 2711 C C . ALA A 1 356 ? 7.096 4.190 -30.767 1.00 53.84 356 ALA A C 1
ATOM 2713 O O . ALA A 1 356 ? 7.922 4.024 -31.672 1.00 53.84 356 ALA A O 1
ATOM 2714 N N . PRO A 1 357 ? 5.793 3.885 -30.940 1.00 59.12 357 PRO A N 1
ATOM 2715 C CA . PRO A 1 357 ? 4.674 4.333 -30.110 1.00 59.12 357 PRO A CA 1
ATOM 2716 C C . PRO A 1 357 ? 4.311 3.373 -28.968 1.00 59.12 357 PRO A C 1
ATOM 2718 O O . PRO A 1 357 ? 4.193 2.164 -29.152 1.00 59.12 357 PRO A O 1
ATOM 2721 N N . TYR A 1 358 ? 4.056 3.949 -27.794 1.00 66.69 358 TYR A N 1
ATOM 2722 C CA . TYR A 1 358 ? 3.464 3.236 -26.664 1.00 66.69 358 TYR A CA 1
ATOM 2723 C C . TYR A 1 358 ? 1.964 3.058 -26.898 1.00 66.69 358 TYR A C 1
ATOM 2725 O O . TYR A 1 358 ? 1.293 3.997 -27.329 1.00 66.69 358 TYR A O 1
ATOM 2733 N N . THR A 1 359 ? 1.436 1.870 -26.612 1.00 67.69 359 THR A N 1
ATOM 2734 C CA . THR A 1 359 ? -0.002 1.593 -26.749 1.00 67.69 359 THR A CA 1
ATOM 2735 C C . THR A 1 359 ? -0.669 1.804 -25.389 1.00 67.69 359 THR A C 1
ATOM 2737 O O . THR A 1 359 ? -0.242 1.162 -24.436 1.00 67.69 359 THR A O 1
ATOM 2740 N N . PRO A 1 360 ? -1.657 2.703 -25.249 1.00 73.12 360 PRO A N 1
ATOM 2741 C CA . PRO A 1 360 ? -2.424 2.819 -24.012 1.00 73.12 360 PRO A CA 1
ATOM 2742 C C . PRO A 1 360 ? -3.181 1.524 -23.709 1.00 73.12 360 PRO A C 1
ATOM 2744 O O . PRO A 1 360 ? -3.599 0.821 -24.634 1.00 73.12 360 PRO A O 1
ATOM 2747 N N . SER A 1 361 ? -3.392 1.244 -22.426 1.00 84.19 361 SER A N 1
ATOM 2748 C CA . SER A 1 361 ? -4.323 0.200 -21.995 1.00 84.19 361 SER A CA 1
ATOM 2749 C C . SER A 1 361 ? -5.779 0.634 -22.236 1.00 84.19 361 SER A C 1
ATOM 2751 O O . SER A 1 361 ? -6.048 1.773 -22.629 1.00 84.19 361 SER A O 1
ATOM 2753 N N . ILE A 1 362 ? -6.737 -0.274 -22.034 1.00 83.56 362 ILE A N 1
ATOM 2754 C CA . ILE A 1 362 ? -8.166 0.051 -22.120 1.00 83.56 362 ILE A CA 1
ATOM 2755 C C . ILE A 1 362 ? -8.655 0.476 -20.743 1.00 83.56 362 ILE A C 1
ATOM 2757 O O . ILE A 1 362 ? -8.712 -0.340 -19.825 1.00 83.56 362 ILE A O 1
ATOM 2761 N N . CYS A 1 363 ? -9.011 1.753 -20.640 1.00 86.00 363 CYS A N 1
ATOM 2762 C CA . CYS A 1 363 ? -9.359 2.429 -19.392 1.00 86.00 363 CYS A CA 1
ATOM 2763 C C . CYS A 1 363 ? -10.644 3.245 -19.633 1.00 86.00 363 CYS A C 1
ATOM 2765 O O . CYS A 1 363 ? -10.566 4.446 -19.901 1.00 86.00 363 CYS A O 1
ATOM 2767 N N . PRO A 1 364 ? -11.797 2.562 -19.753 1.00 71.19 364 PRO A N 1
ATOM 2768 C CA . PRO A 1 364 ? -13.037 3.144 -20.259 1.00 71.19 364 PRO A CA 1
ATOM 2769 C C . PRO A 1 364 ? -13.820 3.944 -19.216 1.00 71.19 364 PRO A C 1
ATOM 2771 O O . PRO A 1 364 ? -13.688 3.643 -18.008 1.00 71.19 364 PRO A O 1
#

Sequence (364 aa):
DQCLERWCEIPSFNRAGKMSTAGTYDAIHGLQGIFRRDPSVNAFGGYNQVILYYCDSSNWIGSESHTGLTATTGALAGTSYDIEFHGEAIVNDAFATLLAGPVAADPGPAATFYSTPLPQLTTADEIVLTGDSAGGGGLRHHIDRLRELLVNAIPGPPQVYGIVDAGAPPVLSDSWIDWSDPASPLDYPDYLLNDVVPRAEVFWGADSTALDQSCLNAGFTAAHNAVGSHPEICYDTTFTLLNHISTPFFLHQDINDPLGREKYLSWNLFLSGPDFWRAQATQLMQVATGPGGLEPWAVQPGAFGPKCDLHISILDNHFYSHHVNPAGLSFHDLVDNWRNGLAPASDIQPDFNAGAPYTPSICP

pLDDT: mean 89.73, std 9.21, range [41.0, 98.62]

Radius of gyration: 20.63 Å; chains: 1; bounding box: 55×55×51 Å

Secondary structure (DSSP, 8-state):
-HHHHHHH--SSS-TGGGS--TT--S------GGG---TTT-TTTTS--------SSSTT---EEEEEEE--SSTTTT-EEEEEE-HHHHHHHHHHHHHH--BPPPTTTHHHH--SPBPPGGG-SEEEEEEETHHHHHHHHHHHHHHHHHHHHSSSPPEEEEEEES--PPPTTSTT----STTS-SSHHHHIIIIIHHHHHHHSTTT-TTS-TTTT-GGGHHHHHHHS-TTGGGG-HHHHHHHT--S-EEEE--TT-HHHHHHHHHTTSSSSHHHHHHHHHHHHHHHHHS-BSSSBPSSPPEEEE--SS-S--TTSTHHHH-BSSTTPPPHHHHHHHHHTT-S--EEE--TTS--SPPPPPB--

Foldseek 3Di:
DVLVCLCPDDDPDVSVQLADCVPPDLDDDDWDFQCQLDCVQFVNNVDDDDDQRRRQPQLLQFDDKAAQDAACDDPRGRDTDIGGRNSPVSVVVVLVDLQVDQAARDPDPSCVVGVDTRGRLLPAQADEQEAAASGLLLCLFCQVVVLVVQQVSHDNRHQYEYERALHAFFDQLDPLFDQPDPLHQNGQQRCLVPPQVVSCCVGNPDPSPSGRVQLQDPVCQVVCVVRHGPPSCSSVSNSSVQAPDARAYAYEHALQAPVSVCVSVVNVRDVDSLSSSLSSLVSQVCQQPNQGHNDGHPARYFYEYFNQNHRGQRGHCQQQFWANAPVGGGVSRLCVCSVVVHPPNYDHQPSNDDDDDGDHTGRD